Protein AF-A0AAD8Y4H2-F1 (afdb_monomer_lite)

InterPro domains:
  IPR027417 P-loop containing nucleoside triphosphate hydrolase [G3DSA:3.40.50.300] (2-138)
  IPR027417 P-loop containing nucleoside triphosphate hydrolase [SSF52540] (4-133)

pLDDT: mean 78.35, std 22.85, range [28.58, 98.38]

Radius of gyration: 25.24 Å; chains: 1; bounding box: 54×75×60 Å

Organism: NCBI:txid267567

Foldseek 3Di:
DDDPDDDDDAPDAQQPCVVVPCGVLNVQLVVFDWDCQPPDPDPDTHGQGQEDEAEFEAFQCRRVVSQVVRCVSNVVSVHHYAAYEYEAQECDDPRHQVNNVVNNQVCCVVPPVRHDHQFYQHRDVLLVCLVVVLVPDDPVVSVVSVVVSVVVVVVSCVVTGDPVSVVVSSVVSSVVRSVVVNVVVVDDPDDDDDDDDDDPDDDDDDDDDDDDDDDDDDDDDDDPDPDDDPVNVVVVCVVVVNPDD

Secondary structure (DSSP, 8-state):
---S-------SSTTTTGGGT--HHHHHHHHSEEE--TT----SPEEEPPPEEEEEPSSHHHHHHHHHHHHHHHHHTT--EEEEEEEEEBSSSTTBHHHHHHHHHHHHHHH-TT-EEEEEEEP-GGGTTHHHHHTTS-HHHHHHHHHHHHHHHHHHHHHHB-HHHHHHHHHHHHHHHHHHHHHHHTT------PPP---------------------------------HHHHHHHHHHTT-S--

Sequence (245 aa):
MGKKVVIIDGVGYPAVGSITGTDNASVARACGRLFYVPGSTAATPERVPVPVLLIGKSGVGDAIDSFNINATYFSYRNVPVLGAIFNKMNLEGFYSLENCKEAIDMYFDKFQPDKRAFGYIPQIPALTNARENVASISQEDQLKEAVKSADLFVEKFAEHVSVDAIVDAARKATLRYIQSTTSTQNGETVSGTKRPAEEIGVTTLANNNDQSKHPRIALKSAAPGFALSREQIEAMASASGAAGG

Structure (mmCIF, N/CA/C/O backbone):
data_AF-A0AAD8Y4H2-F1
#
_entry.id   AF-A0AAD8Y4H2-F1
#
loop_
_atom_site.group_PDB
_atom_site.id
_atom_site.type_symbol
_atom_site.label_atom_id
_atom_site.label_alt_id
_atom_site.label_comp_id
_atom_site.label_asym_id
_atom_site.label_entity_id
_atom_site.label_seq_id
_atom_site.pdbx_PDB_ins_code
_atom_site.Cartn_x
_atom_site.Cartn_y
_atom_site.Cartn_z
_atom_site.occupancy
_atom_site.B_iso_or_equiv
_atom_site.auth_seq_id
_atom_site.auth_comp_id
_atom_site.auth_asym_id
_atom_site.auth_atom_id
_atom_site.pdbx_PDB_model_num
ATOM 1 N N . MET A 1 1 ? 3.687 -29.326 1.132 1.00 38.09 1 MET A N 1
ATOM 2 C CA . MET A 1 1 ? 2.615 -28.360 0.798 1.00 38.09 1 MET A CA 1
ATOM 3 C C . MET A 1 1 ? 3.189 -26.952 0.900 1.00 38.09 1 MET A C 1
ATOM 5 O O . MET A 1 1 ? 3.744 -26.628 1.939 1.00 38.09 1 MET A O 1
ATOM 9 N N . GLY A 1 2 ? 3.158 -26.162 -0.177 1.00 56.81 2 GLY A N 1
ATOM 10 C CA . GLY A 1 2 ? 3.706 -24.796 -0.196 1.00 56.81 2 GLY A CA 1
ATOM 11 C C . GLY A 1 2 ? 2.665 -23.742 0.196 1.00 56.81 2 GLY A C 1
ATOM 12 O O . GLY A 1 2 ? 1.476 -23.931 -0.061 1.00 56.81 2 GLY A O 1
ATOM 13 N N . LYS A 1 3 ? 3.105 -22.632 0.808 1.00 66.69 3 LYS A N 1
ATOM 14 C CA . LYS A 1 3 ? 2.248 -21.460 1.063 1.00 66.69 3 LYS A CA 1
ATOM 15 C C . LYS A 1 3 ? 1.820 -20.846 -0.278 1.00 66.69 3 LYS A C 1
ATOM 17 O O . LYS A 1 3 ? 2.667 -20.631 -1.140 1.00 66.69 3 LYS A O 1
ATOM 22 N N . LYS A 1 4 ? 0.522 -20.567 -0.452 1.00 82.38 4 LYS A N 1
ATOM 23 C CA . LYS A 1 4 ? -0.026 -19.955 -1.683 1.00 82.38 4 LYS A CA 1
ATOM 24 C C . LYS A 1 4 ? 0.225 -18.444 -1.753 1.00 82.38 4 LYS A C 1
ATOM 26 O O . LYS A 1 4 ? 0.394 -17.906 -2.840 1.00 82.38 4 LYS A O 1
ATOM 31 N N . VAL A 1 5 ? 0.260 -17.787 -0.593 1.00 86.25 5 VAL A N 1
ATOM 32 C CA . VAL A 1 5 ? 0.523 -16.354 -0.419 1.00 86.25 5 VAL A CA 1
ATOM 33 C C . VAL A 1 5 ? 1.428 -16.183 0.799 1.00 86.25 5 VAL A C 1
ATOM 35 O O . VAL A 1 5 ? 1.294 -16.914 1.784 1.00 86.25 5 VAL A O 1
ATOM 38 N N . VAL A 1 6 ? 2.365 -15.240 0.722 1.00 90.19 6 VAL A N 1
ATOM 39 C CA . VAL A 1 6 ? 3.220 -14.829 1.838 1.00 90.19 6 VAL A CA 1
ATOM 40 C C . VAL A 1 6 ? 3.112 -13.317 1.961 1.00 90.19 6 VAL A C 1
ATOM 42 O O . VAL A 1 6 ? 3.342 -12.608 0.986 1.00 90.19 6 VAL A O 1
ATOM 45 N N . ILE A 1 7 ? 2.758 -12.849 3.154 1.00 92.69 7 ILE A N 1
ATOM 46 C CA . ILE A 1 7 ? 2.770 -11.433 3.515 1.00 92.69 7 ILE A CA 1
ATOM 47 C C . ILE A 1 7 ? 4.005 -11.215 4.382 1.00 92.69 7 ILE A C 1
ATOM 49 O O . ILE A 1 7 ? 4.277 -12.009 5.284 1.00 92.69 7 ILE A O 1
ATOM 53 N N . ILE A 1 8 ? 4.763 -10.172 4.068 1.00 93.81 8 ILE A N 1
ATOM 54 C CA . ILE A 1 8 ? 5.930 -9.750 4.834 1.00 93.81 8 ILE A CA 1
ATOM 55 C C . ILE A 1 8 ? 5.590 -8.373 5.374 1.00 93.81 8 ILE A C 1
ATOM 57 O O . ILE A 1 8 ? 5.402 -7.445 4.589 1.00 93.81 8 ILE A O 1
ATOM 61 N N . ASP A 1 9 ? 5.474 -8.271 6.692 1.00 94.25 9 ASP A N 1
ATOM 62 C CA . ASP A 1 9 ? 5.266 -6.988 7.347 1.00 94.25 9 ASP A CA 1
ATOM 63 C C . ASP A 1 9 ? 6.619 -6.316 7.590 1.00 94.25 9 ASP A C 1
ATOM 65 O O . ASP A 1 9 ? 7.557 -6.939 8.096 1.00 94.25 9 ASP A O 1
ATOM 69 N N . GLY A 1 10 ? 6.733 -5.066 7.153 1.00 90.81 10 GLY A N 1
ATOM 70 C CA . GLY A 1 10 ? 7.921 -4.251 7.378 1.00 90.81 10 GLY A CA 1
ATOM 71 C C . GLY A 1 10 ? 7.851 -3.555 8.732 1.00 90.81 10 GLY A C 1
ATOM 72 O O . GLY A 1 10 ? 6.814 -3.530 9.386 1.00 90.81 10 GLY A O 1
ATOM 73 N N . VAL A 1 11 ? 8.948 -2.924 9.146 1.00 90.12 11 VAL A N 1
ATOM 74 C CA . VAL A 1 11 ? 8.950 -2.097 10.362 1.00 90.12 11 VAL A CA 1
ATOM 75 C C . VAL A 1 11 ? 9.081 -0.628 9.980 1.00 90.12 11 VAL A C 1
ATOM 77 O O . VAL A 1 11 ? 10.048 -0.235 9.330 1.00 90.12 11 VAL A O 1
ATOM 80 N N . GLY A 1 12 ? 8.121 0.193 10.405 1.00 91.62 12 GLY A N 1
ATOM 81 C CA . GLY A 1 12 ? 8.147 1.647 10.233 1.00 91.62 12 GLY A CA 1
ATOM 82 C C . GLY A 1 12 ? 8.175 2.110 8.769 1.00 91.62 12 GLY A C 1
ATOM 83 O O . GLY A 1 12 ? 7.384 1.664 7.942 1.00 91.62 12 GLY A O 1
ATOM 84 N N . TYR A 1 13 ? 9.060 3.061 8.461 1.00 93.38 13 TYR A N 1
ATOM 85 C CA . TYR A 1 13 ? 9.181 3.699 7.144 1.00 93.38 13 TYR A CA 1
ATOM 86 C C . TYR A 1 13 ? 10.094 2.915 6.182 1.00 93.38 13 TYR A C 1
ATOM 88 O O . TYR A 1 13 ? 10.907 2.101 6.623 1.00 93.38 13 TYR A O 1
ATOM 96 N N . PRO A 1 14 ? 10.058 3.188 4.863 1.00 96.56 14 PRO A N 1
ATOM 97 C CA . PRO A 1 14 ? 10.854 2.451 3.873 1.00 96.56 14 PRO A CA 1
ATOM 98 C C . PRO A 1 14 ? 12.366 2.386 4.159 1.00 96.56 14 PRO A C 1
ATOM 100 O O . PRO A 1 14 ? 13.007 1.388 3.846 1.00 96.56 14 PRO A O 1
ATOM 103 N N . ALA A 1 15 ? 12.930 3.429 4.777 1.00 95.25 15 ALA A N 1
ATOM 104 C CA . ALA A 1 15 ? 14.360 3.549 5.070 1.00 95.25 15 ALA A CA 1
ATOM 105 C C . ALA A 1 15 ? 14.779 3.033 6.466 1.00 95.25 15 ALA A C 1
ATOM 107 O O . ALA A 1 15 ? 15.951 3.155 6.838 1.00 95.25 15 ALA A O 1
ATOM 108 N N . VAL A 1 16 ? 13.851 2.504 7.272 1.00 95.75 16 VAL A N 1
ATOM 109 C CA . VAL A 1 16 ? 14.163 1.978 8.614 1.00 95.75 16 VAL A CA 1
ATOM 110 C C . VAL A 1 16 ? 15.157 0.826 8.498 1.00 95.75 16 VAL A C 1
ATOM 112 O O . VAL A 1 16 ? 14.980 -0.044 7.656 1.00 95.75 16 VAL A O 1
ATOM 115 N N . GLY A 1 17 ? 16.210 0.856 9.324 1.00 92.88 17 GLY A N 1
ATOM 116 C CA . GLY A 1 17 ? 17.346 -0.075 9.257 1.00 92.88 17 GLY A CA 1
ATOM 117 C C . GLY A 1 17 ? 18.504 0.396 8.363 1.00 92.88 17 GLY A C 1
ATOM 118 O O . GLY A 1 17 ? 19.557 -0.235 8.311 1.00 92.88 17 GLY A O 1
ATOM 119 N N . SER A 1 18 ? 18.383 1.557 7.712 1.00 90.69 18 SER A N 1
ATOM 120 C CA . SER A 1 18 ? 19.469 2.131 6.898 1.00 90.69 18 SER A CA 1
ATOM 121 C C . SER A 1 18 ? 20.758 2.415 7.681 1.00 90.69 18 SER A C 1
ATOM 123 O O . SER A 1 18 ? 21.838 2.296 7.109 1.00 90.69 18 SER A O 1
ATOM 125 N N . ILE A 1 19 ? 20.678 2.698 8.989 1.00 92.50 19 ILE A N 1
ATOM 126 C CA . ILE A 1 19 ? 21.864 2.877 9.847 1.00 92.50 19 ILE A CA 1
ATOM 127 C C . ILE A 1 19 ? 22.715 1.606 9.977 1.00 92.50 19 ILE A C 1
ATOM 129 O O . ILE A 1 19 ? 23.920 1.692 10.191 1.00 92.50 19 ILE A O 1
ATOM 133 N N . THR A 1 20 ? 22.114 0.428 9.790 1.00 92.56 20 THR A N 1
ATOM 134 C CA . THR A 1 20 ? 22.812 -0.866 9.741 1.00 92.56 20 THR A CA 1
ATOM 135 C C . THR A 1 20 ? 22.978 -1.382 8.307 1.00 92.56 20 THR A C 1
ATOM 137 O O . THR A 1 20 ? 23.328 -2.540 8.093 1.00 92.56 20 THR A O 1
ATOM 140 N N . GLY A 1 21 ? 22.714 -0.540 7.301 1.00 88.06 21 GLY A N 1
ATOM 141 C CA . GLY A 1 21 ? 22.812 -0.893 5.883 1.00 88.06 21 GLY A CA 1
ATOM 142 C C . GLY A 1 21 ? 21.700 -1.813 5.364 1.00 88.06 21 GLY A C 1
ATOM 143 O O . GLY A 1 21 ? 21.747 -2.218 4.203 1.00 88.06 21 GLY A O 1
ATOM 144 N N . THR A 1 22 ? 20.687 -2.128 6.179 1.00 90.88 22 THR A N 1
ATOM 145 C CA . THR A 1 22 ? 19.595 -3.046 5.820 1.00 90.88 22 THR A CA 1
ATOM 146 C C . THR A 1 22 ? 18.251 -2.350 5.985 1.00 90.88 22 THR A C 1
ATOM 148 O O . THR A 1 22 ? 17.621 -2.437 7.031 1.00 90.88 22 THR A O 1
ATOM 151 N N . ASP A 1 23 ? 17.820 -1.634 4.945 1.00 96.00 23 ASP A N 1
ATOM 152 C CA . ASP A 1 23 ? 16.494 -1.011 4.906 1.00 96.00 23 ASP A CA 1
ATOM 153 C C . ASP A 1 23 ? 15.388 -1.968 4.418 1.00 96.00 23 ASP A C 1
ATOM 155 O O . ASP A 1 23 ? 15.665 -3.031 3.850 1.00 96.00 23 ASP A O 1
ATOM 159 N N . ASN A 1 24 ? 14.118 -1.582 4.591 1.00 96.88 24 ASN A N 1
ATOM 160 C CA . ASN A 1 24 ? 12.977 -2.392 4.149 1.00 96.88 24 ASN A CA 1
ATOM 161 C C . ASN A 1 24 ? 12.995 -2.671 2.631 1.00 96.88 24 ASN A C 1
ATOM 163 O O . ASN A 1 24 ? 12.534 -3.727 2.196 1.00 96.88 24 ASN A O 1
ATOM 167 N N . ALA A 1 25 ? 13.556 -1.781 1.803 1.00 96.56 25 ALA A N 1
ATOM 168 C CA . ALA A 1 25 ? 13.694 -2.036 0.367 1.00 96.56 25 ALA A CA 1
ATOM 169 C C . ALA A 1 25 ? 14.759 -3.109 0.077 1.00 96.56 25 ALA A C 1
ATOM 171 O O . ALA A 1 25 ? 14.570 -3.951 -0.803 1.00 96.56 25 ALA A O 1
ATOM 172 N N . SER A 1 26 ? 15.858 -3.130 0.832 1.00 95.50 26 SER A N 1
ATOM 173 C CA . SER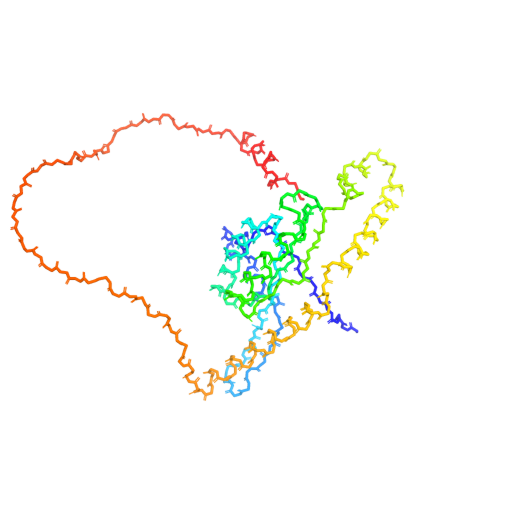 A 1 26 ? 16.854 -4.203 0.796 1.00 95.50 26 SER A CA 1
ATOM 174 C C . SER A 1 26 ? 16.255 -5.541 1.221 1.00 95.50 26 SER A C 1
ATOM 176 O O . SER A 1 26 ? 16.489 -6.537 0.536 1.00 95.50 26 SER A O 1
ATOM 178 N N . VAL A 1 27 ? 15.420 -5.563 2.264 1.00 95.44 27 VAL A N 1
ATOM 179 C CA . VAL A 1 27 ? 14.674 -6.766 2.673 1.00 95.44 27 VAL A CA 1
ATOM 180 C C . VAL A 1 27 ? 13.733 -7.230 1.558 1.00 95.44 27 VAL A C 1
ATOM 182 O O . VAL A 1 27 ? 13.775 -8.395 1.171 1.00 95.44 27 VAL A O 1
ATOM 185 N N . ALA A 1 28 ? 12.951 -6.329 0.957 1.00 96.44 28 ALA A N 1
ATOM 186 C CA . ALA A 1 28 ? 12.047 -6.670 -0.143 1.00 96.44 28 ALA A CA 1
ATOM 187 C C . ALA A 1 28 ? 12.787 -7.290 -1.344 1.00 96.44 28 ALA A C 1
ATOM 189 O O . ALA A 1 28 ? 12.345 -8.306 -1.889 1.00 96.44 28 ALA A O 1
ATOM 190 N N . ARG A 1 29 ? 13.954 -6.747 -1.725 1.00 94.75 29 ARG A N 1
ATOM 191 C CA . ARG A 1 29 ? 14.816 -7.362 -2.753 1.00 94.75 29 ARG A CA 1
ATOM 192 C C . ARG A 1 29 ? 15.330 -8.731 -2.319 1.00 94.75 29 ARG A C 1
ATOM 194 O O . ARG A 1 29 ? 15.301 -9.670 -3.108 1.00 94.75 29 ARG A O 1
ATOM 201 N N . ALA A 1 30 ? 15.763 -8.860 -1.069 1.00 93.62 30 ALA A N 1
ATOM 202 C CA . ALA A 1 30 ? 16.349 -10.082 -0.535 1.00 93.62 30 ALA A CA 1
ATOM 203 C C . ALA A 1 30 ? 15.330 -11.199 -0.282 1.00 93.62 30 ALA A C 1
ATOM 205 O O . ALA A 1 30 ? 15.726 -12.355 -0.315 1.00 93.62 30 ALA A O 1
ATOM 206 N N . CYS A 1 31 ? 14.039 -10.912 -0.086 1.00 93.19 31 CYS A N 1
ATOM 207 C CA . CYS A 1 31 ? 12.980 -11.896 0.207 1.00 93.19 31 CYS A CA 1
ATOM 208 C C . CYS A 1 31 ? 12.215 -12.401 -1.029 1.00 93.19 31 CYS A C 1
ATOM 210 O O . CYS A 1 31 ? 11.431 -13.342 -0.939 1.00 93.19 31 CYS A O 1
ATOM 212 N N . GLY A 1 32 ? 12.524 -11.847 -2.196 1.00 91.38 32 GLY A N 1
ATOM 213 C CA . GLY A 1 32 ? 11.950 -12.183 -3.492 1.00 91.38 32 GLY A CA 1
ATOM 214 C C . GLY A 1 32 ? 11.986 -13.644 -3.958 1.00 91.38 32 GLY A C 1
ATOM 215 O O . GLY A 1 32 ? 12.652 -14.501 -3.390 1.00 91.38 32 GLY A O 1
ATOM 216 N N . ARG A 1 33 ? 11.319 -13.978 -5.059 1.00 89.50 33 ARG A N 1
ATOM 217 C CA . ARG A 1 33 ? 11.456 -15.323 -5.647 1.00 89.50 33 ARG A CA 1
ATOM 218 C C . ARG A 1 33 ? 12.723 -15.401 -6.505 1.00 89.50 33 ARG A C 1
ATOM 220 O O . ARG A 1 33 ? 12.991 -14.479 -7.268 1.00 89.50 33 ARG A O 1
ATOM 227 N N . LEU A 1 34 ? 13.459 -16.512 -6.416 1.00 91.69 34 LEU A N 1
ATOM 228 C CA . LEU A 1 34 ? 14.555 -16.801 -7.346 1.00 91.69 34 LEU A CA 1
ATOM 229 C C . LEU A 1 34 ? 14.024 -17.192 -8.729 1.00 91.69 34 LEU A C 1
ATOM 231 O O . LEU A 1 34 ? 13.054 -17.949 -8.842 1.00 91.69 34 LEU A O 1
ATOM 235 N N . PHE A 1 35 ? 14.688 -16.714 -9.772 1.00 90.38 35 PHE A N 1
ATOM 236 C CA . PHE A 1 35 ? 14.426 -17.081 -11.155 1.00 90.38 35 PHE A CA 1
ATOM 237 C C . PHE A 1 35 ? 15.731 -17.114 -11.952 1.00 90.38 35 PHE A C 1
ATOM 239 O O . PHE A 1 35 ? 16.730 -16.512 -11.567 1.00 90.38 35 PHE A O 1
ATOM 246 N N . TYR A 1 36 ? 15.714 -17.845 -13.060 1.00 87.06 36 TYR A N 1
ATOM 247 C CA . TYR A 1 36 ? 16.827 -17.893 -13.998 1.00 87.06 36 TYR A CA 1
ATOM 248 C C . TYR A 1 36 ? 16.449 -17.097 -15.233 1.00 87.06 36 TYR A C 1
ATOM 250 O O . TYR A 1 36 ? 15.332 -17.239 -15.734 1.00 87.06 36 TYR A O 1
ATOM 258 N N . VAL A 1 37 ? 17.380 -16.278 -15.708 1.00 82.00 37 VAL A N 1
ATOM 259 C CA . VAL A 1 37 ? 17.233 -15.553 -16.966 1.00 82.00 37 VAL A CA 1
ATOM 260 C C . VAL A 1 37 ? 17.677 -16.491 -18.095 1.00 82.00 37 VAL A C 1
ATOM 262 O O . VAL A 1 37 ? 18.847 -16.886 -18.124 1.00 82.00 37 VAL A O 1
ATOM 265 N N . PRO A 1 38 ? 16.776 -16.912 -19.003 1.00 73.81 38 PRO A N 1
ATOM 266 C CA . PRO A 1 38 ? 17.146 -17.768 -20.126 1.00 73.81 38 PRO A CA 1
ATOM 267 C C . PRO A 1 38 ? 18.217 -17.097 -20.994 1.00 73.81 38 PRO A C 1
ATOM 269 O O . PRO A 1 38 ? 18.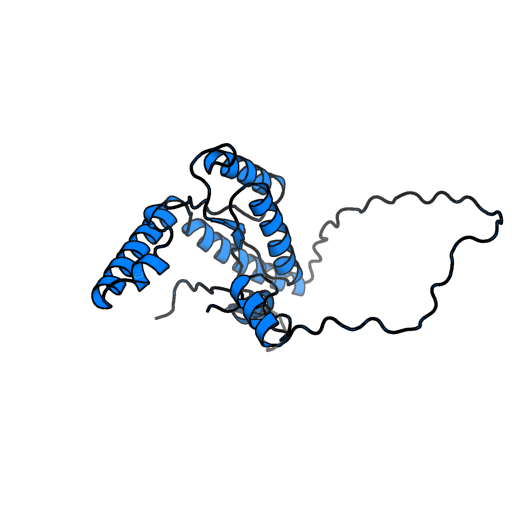076 -15.932 -21.345 1.00 73.81 38 PRO A O 1
ATOM 272 N N . GLY A 1 39 ? 19.279 -17.829 -21.339 1.00 72.69 39 GLY A N 1
ATOM 273 C CA . GLY A 1 39 ? 20.392 -17.300 -22.139 1.00 72.69 39 GLY A CA 1
ATOM 274 C C . GLY A 1 39 ? 21.469 -16.557 -21.341 1.00 72.69 39 GLY A C 1
ATOM 275 O O . GLY A 1 39 ? 22.502 -16.212 -21.910 1.00 72.69 39 GLY A O 1
ATOM 276 N N . SER A 1 40 ? 21.287 -16.365 -20.029 1.00 73.94 40 SER A N 1
ATOM 277 C CA . SER A 1 40 ? 22.347 -15.824 -19.179 1.00 73.94 40 SER A CA 1
ATOM 278 C C . SER A 1 40 ? 23.461 -16.855 -18.982 1.00 73.94 40 SER A C 1
ATOM 280 O O . SER A 1 40 ? 23.214 -18.001 -18.606 1.00 73.94 40 SER A O 1
ATOM 282 N N . THR A 1 41 ? 24.706 -16.441 -19.221 1.00 69.50 41 THR A N 1
ATOM 283 C CA . THR A 1 41 ? 25.910 -17.239 -18.930 1.00 69.50 41 THR A CA 1
ATOM 284 C C . THR A 1 41 ? 26.267 -17.229 -17.442 1.00 69.50 41 THR A C 1
ATOM 286 O O . THR A 1 41 ? 27.133 -17.990 -17.007 1.00 69.50 41 THR A O 1
ATOM 289 N N . ALA A 1 42 ? 25.601 -16.388 -16.642 1.00 66.69 42 ALA A N 1
ATOM 290 C CA . ALA A 1 42 ? 25.763 -16.363 -15.201 1.00 66.69 42 ALA A CA 1
ATOM 291 C C . ALA A 1 42 ? 25.039 -17.563 -14.571 1.00 66.69 42 ALA A C 1
ATOM 293 O O . ALA A 1 42 ? 23.821 -17.697 -14.650 1.00 66.69 42 ALA A O 1
ATOM 294 N N . ALA A 1 43 ? 25.791 -18.424 -13.880 1.00 67.31 43 ALA A N 1
ATOM 295 C CA . ALA A 1 43 ? 25.243 -19.559 -13.130 1.00 67.31 43 ALA A CA 1
ATOM 296 C C . ALA A 1 43 ? 24.414 -19.141 -11.893 1.00 67.31 43 ALA A C 1
ATOM 298 O O . ALA A 1 43 ? 23.856 -19.988 -11.192 1.00 67.31 43 ALA A O 1
ATOM 299 N N . THR A 1 44 ? 24.357 -17.843 -11.588 1.00 81.50 44 THR A N 1
ATOM 300 C CA . THR A 1 44 ? 23.701 -17.300 -10.400 1.00 81.50 44 THR A CA 1
ATOM 301 C C . THR A 1 44 ? 22.250 -16.927 -10.704 1.00 81.50 44 THR A C 1
ATOM 303 O O . THR A 1 44 ? 22.024 -16.090 -11.578 1.00 81.50 44 THR A O 1
ATOM 306 N N . PRO A 1 45 ? 21.262 -17.491 -9.986 1.00 87.69 45 PRO A N 1
ATOM 307 C CA . PRO A 1 45 ? 19.872 -17.083 -10.140 1.00 87.69 45 PRO A CA 1
ATOM 308 C C . PRO A 1 45 ? 19.686 -15.625 -9.708 1.00 87.69 45 PRO A C 1
ATOM 310 O O . PRO A 1 45 ? 20.279 -15.173 -8.726 1.00 87.69 45 PRO A O 1
ATOM 313 N N . GLU A 1 46 ? 18.810 -14.911 -10.403 1.00 89.50 46 GLU A N 1
ATOM 314 C CA . GLU A 1 46 ? 18.364 -13.585 -9.996 1.00 89.50 46 GLU A CA 1
ATOM 315 C C . GLU A 1 46 ? 17.183 -13.679 -9.027 1.00 89.50 46 GLU A C 1
ATOM 317 O O . GLU A 1 46 ? 16.536 -14.721 -8.889 1.00 89.50 46 GLU A O 1
ATOM 322 N N . ARG A 1 47 ? 16.885 -12.576 -8.334 1.00 92.25 47 ARG A N 1
ATOM 323 C CA . ARG A 1 47 ? 15.772 -12.496 -7.387 1.00 92.25 47 ARG A CA 1
ATOM 324 C C . ARG A 1 47 ? 14.819 -11.378 -7.784 1.00 92.25 47 ARG A C 1
ATOM 326 O O . ARG A 1 47 ? 15.217 -10.222 -7.863 1.00 92.25 47 ARG A O 1
ATOM 333 N N . VAL A 1 48 ? 13.548 -11.721 -7.987 1.00 94.50 48 VAL A N 1
ATOM 334 C CA . VAL A 1 48 ? 12.489 -10.729 -8.208 1.00 94.50 48 VAL A CA 1
ATOM 335 C C . VAL A 1 48 ? 12.145 -10.089 -6.875 1.00 94.50 48 VAL A C 1
ATOM 337 O O . VAL A 1 48 ? 11.685 -10.830 -6.008 1.00 94.50 48 VAL A O 1
ATOM 340 N N . PRO A 1 49 ? 12.297 -8.770 -6.683 1.00 96.19 49 PRO A N 1
ATOM 341 C CA . PRO A 1 49 ? 11.921 -8.122 -5.434 1.00 96.19 49 PRO A CA 1
ATOM 342 C C . PRO A 1 49 ? 10.464 -8.410 -5.065 1.00 96.19 49 PRO A C 1
ATOM 344 O O . PRO A 1 49 ? 9.599 -8.489 -5.940 1.00 96.19 49 PRO A O 1
ATOM 347 N N . VAL A 1 50 ? 10.182 -8.546 -3.770 1.00 97.12 50 VAL A N 1
ATOM 348 C CA . VAL A 1 50 ? 8.803 -8.615 -3.274 1.00 97.12 50 VAL A CA 1
ATOM 349 C C . VAL A 1 50 ? 8.135 -7.262 -3.543 1.00 97.12 50 VAL A C 1
ATOM 351 O O . VAL A 1 50 ? 8.640 -6.250 -3.054 1.00 97.12 50 VAL A O 1
ATOM 354 N N . PRO A 1 51 ? 7.037 -7.205 -4.321 1.00 97.50 51 PRO A N 1
ATOM 355 C CA . PRO A 1 51 ? 6.319 -5.957 -4.541 1.00 97.50 51 PRO A CA 1
ATOM 356 C C . PRO A 1 51 ? 5.732 -5.418 -3.235 1.00 97.50 51 PRO A C 1
ATOM 358 O O . PRO A 1 51 ? 5.259 -6.186 -2.397 1.00 97.50 51 PRO A O 1
ATOM 361 N N . VAL A 1 52 ? 5.734 -4.098 -3.078 1.00 98.06 52 VAL A N 1
ATOM 362 C CA . VAL A 1 52 ? 5.336 -3.424 -1.841 1.00 98.06 52 VAL A CA 1
ATOM 363 C C . VAL A 1 52 ? 3.945 -2.820 -1.971 1.00 98.06 52 VAL A C 1
ATOM 365 O O . VAL A 1 52 ? 3.637 -2.125 -2.939 1.00 98.06 52 VAL A O 1
ATOM 368 N N . LEU A 1 53 ? 3.124 -3.048 -0.950 1.00 98.25 53 LEU A N 1
ATOM 369 C CA . LEU A 1 53 ? 1.873 -2.342 -0.706 1.00 98.25 53 LEU A CA 1
ATOM 370 C C . LEU A 1 53 ? 2.090 -1.364 0.452 1.00 98.25 53 LEU A C 1
ATOM 372 O O . LEU A 1 53 ? 2.573 -1.767 1.508 1.00 98.25 53 LEU A O 1
ATOM 376 N N . LEU A 1 54 ? 1.752 -0.091 0.262 1.00 98.06 54 LEU A N 1
ATOM 377 C CA . LEU A 1 54 ? 1.908 0.924 1.303 1.00 98.06 54 LEU A CA 1
ATOM 378 C C . LEU A 1 54 ? 0.633 1.061 2.136 1.00 98.06 54 LEU A C 1
ATOM 380 O O . LEU A 1 54 ? -0.473 1.025 1.604 1.00 98.06 54 LEU A O 1
ATOM 384 N N . ILE A 1 55 ? 0.785 1.275 3.440 1.00 96.69 55 ILE A N 1
ATOM 385 C CA . ILE A 1 55 ? -0.327 1.672 4.306 1.00 96.69 55 ILE A CA 1
ATOM 386 C C . ILE A 1 55 ? -0.242 3.185 4.501 1.00 96.69 55 ILE A C 1
ATOM 388 O O . ILE A 1 55 ? 0.631 3.689 5.207 1.00 96.69 55 ILE A O 1
ATOM 392 N N . GLY A 1 56 ? -1.110 3.907 3.798 1.00 94.56 56 GLY A N 1
ATOM 393 C CA . GLY A 1 56 ? -1.220 5.357 3.842 1.00 94.56 56 GLY A CA 1
ATOM 394 C C . GLY A 1 56 ? -1.997 5.844 5.062 1.00 94.56 56 GLY A C 1
ATOM 395 O O . GLY A 1 56 ? -2.834 5.134 5.630 1.00 94.56 56 GLY A O 1
ATOM 396 N N . LYS A 1 57 ? -1.707 7.082 5.459 1.00 92.50 57 LYS A N 1
ATOM 397 C CA . LYS A 1 57 ? -2.413 7.784 6.535 1.00 92.50 57 LYS A CA 1
ATOM 398 C C . LYS A 1 57 ? -3.786 8.284 6.073 1.00 92.50 57 LYS A C 1
ATOM 400 O O . LYS A 1 57 ? -4.081 8.296 4.881 1.00 92.50 57 LYS A O 1
ATOM 405 N N . SER A 1 58 ? -4.602 8.706 7.033 1.00 93.12 58 SER A N 1
ATOM 406 C CA . SER A 1 58 ? -5.901 9.335 6.797 1.00 93.12 58 SER A CA 1
ATOM 407 C C . SER A 1 58 ? -5.784 10.771 6.277 1.00 93.12 58 SER A C 1
ATOM 409 O O . SER A 1 58 ? -4.792 11.449 6.541 1.00 93.12 58 SER A O 1
ATOM 411 N N . GLY A 1 59 ? -6.852 11.268 5.648 1.00 93.56 59 GLY A N 1
ATOM 412 C CA . GLY A 1 59 ? -6.901 12.614 5.064 1.00 93.56 59 GLY A CA 1
ATOM 413 C C . GLY A 1 59 ? -6.269 12.666 3.671 1.00 93.56 59 GLY A C 1
ATOM 414 O O . GLY A 1 59 ? -5.606 11.726 3.262 1.00 93.56 59 GLY A O 1
ATOM 415 N N . VAL A 1 60 ? -6.483 13.748 2.919 1.00 94.00 60 VAL A N 1
ATOM 416 C CA . VAL A 1 60 ? -6.037 13.831 1.512 1.00 94.00 60 VAL A CA 1
ATOM 417 C C . VAL A 1 60 ? -4.543 14.144 1.394 1.00 94.00 60 VAL A C 1
ATOM 419 O O . VAL A 1 60 ? -3.816 13.412 0.728 1.00 94.00 60 VAL A O 1
ATOM 422 N N . GLY A 1 61 ? -4.080 15.211 2.055 1.00 94.31 61 GLY A N 1
ATOM 423 C CA . GLY A 1 61 ? -2.681 15.652 1.975 1.00 94.31 61 GLY A CA 1
ATOM 424 C C . GLY A 1 61 ? -1.720 14.595 2.512 1.00 94.31 61 GLY A C 1
ATOM 425 O O . GLY A 1 61 ? -0.895 14.073 1.770 1.00 94.31 61 GLY A O 1
ATOM 426 N N . ASP A 1 62 ? -1.912 14.187 3.768 1.00 94.50 62 ASP A N 1
ATOM 427 C CA . ASP A 1 62 ? -1.082 13.169 4.419 1.00 94.50 62 ASP A CA 1
ATOM 428 C C . ASP A 1 62 ? -1.073 11.833 3.659 1.00 94.50 62 ASP A C 1
ATOM 430 O O . ASP A 1 62 ? -0.015 11.209 3.538 1.00 94.50 62 ASP A O 1
ATOM 434 N N . ALA A 1 63 ? -2.214 11.391 3.115 1.00 95.75 63 ALA A N 1
ATOM 435 C CA . ALA A 1 63 ? -2.292 10.191 2.282 1.00 95.75 63 ALA A CA 1
ATOM 436 C C . ALA A 1 63 ? -1.393 10.293 1.045 1.00 95.75 63 ALA A C 1
ATOM 438 O O . ALA A 1 63 ? -0.565 9.411 0.807 1.00 95.75 63 ALA A O 1
ATOM 439 N N . ILE A 1 64 ? -1.548 11.367 0.269 1.00 97.00 64 ILE A N 1
ATOM 440 C CA . ILE A 1 64 ? -0.862 11.550 -1.013 1.00 97.00 64 ILE A CA 1
ATOM 441 C C . ILE A 1 64 ? 0.629 11.833 -0.801 1.00 97.00 64 ILE A C 1
ATOM 443 O O . ILE A 1 64 ? 1.473 11.216 -1.456 1.00 97.00 64 ILE A O 1
ATOM 447 N N . ASP A 1 65 ? 0.973 12.715 0.134 1.00 96.88 65 ASP A N 1
ATOM 448 C CA . ASP A 1 65 ? 2.357 13.107 0.396 1.00 96.88 65 ASP A CA 1
ATOM 449 C C . ASP A 1 65 ? 3.163 11.930 0.945 1.00 96.88 65 ASP A C 1
ATOM 451 O O . ASP A 1 65 ? 4.243 11.613 0.434 1.00 96.88 65 ASP A O 1
ATOM 455 N N . SER A 1 66 ? 2.613 11.215 1.934 1.00 95.69 66 SER A N 1
ATOM 456 C CA . SER A 1 66 ? 3.284 10.036 2.485 1.00 95.69 66 SER A CA 1
ATOM 457 C C . SER A 1 66 ? 3.406 8.920 1.452 1.00 95.69 66 SER A C 1
ATOM 459 O O . SER A 1 66 ? 4.456 8.278 1.380 1.00 95.69 66 SER A O 1
ATOM 461 N N . PHE A 1 67 ? 2.390 8.714 0.607 1.00 97.94 67 PHE A N 1
ATOM 462 C CA . PHE A 1 67 ? 2.475 7.769 -0.498 1.00 97.94 67 PHE A CA 1
ATOM 463 C C . PHE A 1 67 ? 3.621 8.123 -1.445 1.00 97.94 67 PHE A C 1
ATOM 465 O O . PHE A 1 67 ? 4.473 7.276 -1.700 1.00 97.94 67 PHE A O 1
ATOM 472 N N . ASN A 1 68 ? 3.687 9.365 -1.924 1.00 97.81 68 ASN A N 1
ATOM 473 C CA . ASN A 1 68 ? 4.692 9.787 -2.896 1.00 97.81 68 ASN A CA 1
ATOM 474 C C . ASN A 1 68 ? 6.113 9.658 -2.364 1.00 97.81 68 ASN A C 1
ATOM 476 O O . ASN A 1 68 ? 6.975 9.102 -3.048 1.00 97.81 68 ASN A O 1
ATOM 480 N N . ILE A 1 69 ? 6.357 10.124 -1.141 1.00 96.75 69 ILE A N 1
ATOM 481 C CA . ILE A 1 69 ? 7.679 10.046 -0.514 1.00 96.75 69 ILE A CA 1
ATOM 482 C C . ILE A 1 69 ? 8.095 8.580 -0.354 1.00 96.75 69 ILE A C 1
ATOM 484 O O . ILE A 1 69 ? 9.186 8.184 -0.776 1.00 96.75 69 ILE A O 1
ATOM 488 N N . ASN A 1 70 ? 7.206 7.746 0.192 1.00 97.75 70 ASN A N 1
ATOM 489 C CA . ASN A 1 70 ? 7.520 6.348 0.463 1.00 97.75 70 ASN A CA 1
ATOM 490 C C . ASN A 1 70 ? 7.668 5.523 -0.823 1.00 97.75 70 ASN A C 1
ATOM 492 O O . ASN A 1 70 ? 8.605 4.731 -0.953 1.00 97.75 70 ASN A O 1
ATOM 496 N N . ALA A 1 71 ? 6.776 5.724 -1.793 1.00 97.94 71 ALA A N 1
ATOM 497 C CA . ALA A 1 71 ? 6.814 5.038 -3.077 1.00 97.94 71 ALA A CA 1
ATOM 498 C C . ALA A 1 71 ? 8.067 5.413 -3.874 1.00 97.94 71 ALA A C 1
ATOM 500 O O . ALA A 1 71 ? 8.680 4.542 -4.495 1.00 97.94 71 ALA A O 1
ATOM 501 N N . THR A 1 72 ? 8.484 6.683 -3.819 1.00 97.81 72 THR A N 1
ATOM 502 C CA . THR A 1 72 ? 9.715 7.153 -4.468 1.00 97.81 72 THR A CA 1
ATOM 503 C C . THR A 1 72 ? 10.936 6.436 -3.907 1.00 97.81 72 THR A C 1
ATOM 505 O O . THR A 1 72 ? 11.783 5.999 -4.683 1.00 97.81 72 THR A O 1
ATOM 508 N N . TYR A 1 73 ? 11.010 6.233 -2.586 1.00 97.75 73 TYR A N 1
ATOM 509 C CA . TYR A 1 73 ? 12.122 5.507 -1.972 1.00 97.75 73 TYR A CA 1
ATOM 510 C C . TYR A 1 73 ? 12.222 4.063 -2.483 1.00 97.75 73 TYR A C 1
ATOM 512 O O . TYR A 1 73 ? 13.279 3.647 -2.954 1.00 97.75 73 TYR A O 1
ATOM 520 N N . PHE A 1 74 ? 11.126 3.299 -2.448 1.00 97.94 74 PHE A N 1
ATOM 521 C CA . PHE A 1 74 ? 11.124 1.922 -2.958 1.00 97.94 74 PHE A CA 1
ATOM 522 C C . PHE A 1 74 ? 11.431 1.856 -4.457 1.00 97.94 74 PHE A C 1
ATOM 524 O O . PHE A 1 74 ? 12.250 1.037 -4.877 1.00 97.94 74 PHE A O 1
ATOM 531 N N . SER A 1 75 ? 10.849 2.763 -5.245 1.00 96.25 75 SER A N 1
ATOM 532 C CA . SER A 1 75 ? 11.075 2.830 -6.694 1.00 96.25 75 SER A CA 1
ATOM 533 C C . SER A 1 75 ? 12.538 3.134 -7.020 1.00 96.25 75 SER A C 1
ATOM 535 O O . SER A 1 75 ? 13.139 2.444 -7.838 1.00 96.25 75 SER A O 1
ATOM 537 N N . TYR A 1 76 ? 13.151 4.094 -6.318 1.00 96.62 76 TYR A N 1
ATOM 538 C CA . TYR A 1 76 ? 14.582 4.401 -6.432 1.00 96.62 76 TYR A CA 1
ATOM 539 C C . TYR A 1 76 ? 15.467 3.192 -6.089 1.00 96.62 76 TYR A C 1
ATOM 541 O O . TYR A 1 76 ? 16.552 3.012 -6.635 1.00 96.62 76 TYR A O 1
ATOM 549 N N . ARG A 1 77 ? 14.984 2.323 -5.198 1.00 95.31 77 ARG A N 1
ATOM 550 C CA . ARG A 1 77 ? 15.640 1.079 -4.779 1.00 95.31 77 ARG A CA 1
ATOM 551 C C . ARG A 1 77 ? 15.273 -0.124 -5.664 1.00 95.31 77 ARG A C 1
ATOM 553 O O . ARG A 1 77 ? 15.572 -1.257 -5.275 1.00 95.31 77 ARG A O 1
ATOM 560 N N . ASN A 1 78 ? 14.671 0.115 -6.835 1.00 94.56 78 ASN A N 1
ATOM 561 C CA . ASN A 1 78 ? 14.208 -0.879 -7.811 1.00 94.56 78 ASN A CA 1
ATOM 562 C C . ASN A 1 78 ? 13.251 -1.928 -7.220 1.00 94.56 78 ASN A C 1
ATOM 564 O O . ASN A 1 78 ? 13.268 -3.093 -7.618 1.00 94.56 78 ASN A O 1
ATOM 568 N N . VAL A 1 79 ? 12.427 -1.527 -6.251 1.00 97.31 79 VAL A N 1
ATOM 569 C CA . VAL A 1 79 ? 11.375 -2.364 -5.669 1.00 97.31 79 VAL A CA 1
ATOM 570 C C . VAL A 1 79 ? 10.023 -1.906 -6.227 1.00 97.31 79 VAL A C 1
ATOM 572 O O . VAL A 1 79 ? 9.680 -0.734 -6.064 1.00 97.31 79 VAL A O 1
ATOM 575 N N . PRO A 1 80 ? 9.241 -2.793 -6.873 1.00 97.25 80 PRO A N 1
ATOM 576 C CA . PRO A 1 80 ? 7.925 -2.434 -7.388 1.00 97.25 80 PRO A CA 1
ATOM 577 C C . PRO A 1 80 ? 6.983 -2.001 -6.264 1.00 97.25 80 PRO A C 1
ATOM 579 O O . PRO A 1 80 ? 6.852 -2.699 -5.260 1.00 97.25 80 PRO A O 1
ATOM 582 N N . VAL A 1 81 ? 6.283 -0.886 -6.460 1.00 98.31 81 VAL A N 1
ATOM 583 C CA . VAL A 1 81 ? 5.233 -0.410 -5.552 1.00 98.31 81 VAL A CA 1
ATOM 584 C C . VAL A 1 81 ? 3.890 -0.638 -6.226 1.00 98.31 81 VAL A C 1
ATOM 586 O O . VAL A 1 81 ? 3.648 -0.114 -7.308 1.00 98.31 81 VAL A O 1
ATOM 589 N N . LEU A 1 82 ? 3.022 -1.424 -5.594 1.00 98.38 82 LEU A N 1
ATOM 590 C CA . LEU A 1 82 ? 1.706 -1.770 -6.131 1.00 98.38 82 LEU A CA 1
ATOM 591 C C . LEU A 1 82 ? 0.723 -0.601 -6.032 1.00 98.38 82 LEU A C 1
ATOM 593 O O . LEU A 1 82 ? -0.151 -0.435 -6.878 1.00 98.38 82 LEU A O 1
ATOM 597 N N . GLY A 1 83 ? 0.836 0.178 -4.960 1.00 98.19 83 GLY A N 1
ATOM 598 C CA . GLY A 1 83 ? -0.163 1.158 -4.563 1.00 98.19 83 GLY A CA 1
ATOM 599 C C . GLY A 1 83 ? -0.287 1.230 -3.049 1.00 98.19 83 GLY A C 1
ATOM 600 O O . GLY A 1 83 ? 0.689 0.963 -2.339 1.00 98.19 83 GLY A O 1
ATOM 601 N N . ALA A 1 84 ? -1.472 1.589 -2.561 1.00 98.25 84 ALA A N 1
ATOM 602 C CA . ALA A 1 84 ? -1.696 1.792 -1.135 1.00 98.25 84 ALA A CA 1
ATOM 603 C C . ALA A 1 84 ? -3.087 1.374 -0.646 1.00 98.25 84 ALA A C 1
ATOM 605 O O . ALA A 1 84 ? -4.041 1.313 -1.416 1.00 98.25 84 ALA A O 1
ATOM 606 N N . ILE A 1 85 ? -3.186 1.120 0.657 1.00 98.19 85 ILE A N 1
ATOM 607 C CA . ILE A 1 85 ? -4.435 1.121 1.428 1.00 98.19 85 ILE A CA 1
ATOM 608 C C . ILE A 1 85 ? -4.378 2.323 2.365 1.00 98.19 85 ILE A C 1
ATOM 610 O O . ILE A 1 85 ? -3.372 2.507 3.047 1.00 98.19 85 ILE A O 1
ATOM 614 N N . PHE A 1 86 ? -5.443 3.112 2.443 1.00 97.19 86 PHE A N 1
ATOM 615 C CA . PHE A 1 86 ? -5.516 4.257 3.351 1.00 97.19 86 PHE A CA 1
ATOM 616 C C . PHE A 1 86 ? -6.288 3.872 4.604 1.00 97.19 86 PHE A C 1
ATOM 618 O O . PHE A 1 86 ? -7.412 3.380 4.520 1.00 97.19 86 PHE A O 1
ATOM 625 N N . ASN A 1 87 ? -5.658 4.030 5.766 1.00 93.94 87 ASN A N 1
ATOM 626 C CA . ASN A 1 87 ? -6.179 3.519 7.030 1.00 93.94 87 ASN A CA 1
ATOM 627 C C . ASN A 1 87 ? -6.675 4.645 7.947 1.00 93.94 87 ASN A C 1
ATOM 629 O O . ASN A 1 87 ? -6.174 5.768 7.894 1.00 93.94 87 ASN A O 1
ATOM 633 N N . LYS A 1 88 ? -7.605 4.304 8.847 1.00 92.44 88 LYS A N 1
ATOM 634 C CA . LYS A 1 88 ? -8.185 5.193 9.864 1.00 92.44 88 LYS A CA 1
ATOM 635 C C . LYS A 1 88 ? -8.866 6.430 9.269 1.00 92.44 88 LYS A C 1
ATOM 637 O O . LYS A 1 88 ? -8.768 7.523 9.827 1.00 92.44 88 LYS A O 1
ATOM 642 N N . MET A 1 89 ? -9.568 6.261 8.150 1.00 93.56 89 MET A N 1
ATOM 643 C CA . MET A 1 89 ? -10.320 7.342 7.511 1.00 93.56 89 MET A CA 1
ATOM 644 C C . MET A 1 89 ? -11.461 7.809 8.425 1.00 93.56 89 MET A C 1
ATOM 646 O O . MET A 1 89 ? -12.201 6.985 8.962 1.00 93.56 89 MET A O 1
ATOM 650 N N . ASN A 1 90 ? -11.612 9.120 8.612 1.00 92.38 90 ASN A N 1
ATOM 651 C CA . ASN A 1 90 ? -12.720 9.652 9.408 1.00 92.38 90 ASN A CA 1
ATOM 652 C C . ASN A 1 90 ? -14.045 9.329 8.714 1.00 92.38 90 ASN A C 1
ATOM 654 O O . ASN A 1 90 ? -14.137 9.454 7.500 1.00 92.38 90 ASN A O 1
ATOM 658 N N . LEU A 1 91 ? -15.077 8.928 9.452 1.00 89.12 91 LEU A N 1
ATOM 659 C CA . LEU A 1 91 ? -16.382 8.633 8.847 1.00 89.12 91 LEU A CA 1
ATOM 660 C C . LEU A 1 91 ? -17.133 9.907 8.441 1.00 89.12 91 LEU A C 1
ATOM 662 O O . LEU A 1 91 ? -17.832 9.918 7.435 1.00 89.12 91 LEU A O 1
ATOM 666 N N . GLU A 1 92 ? -16.938 10.991 9.189 1.00 88.81 92 GLU A N 1
ATOM 667 C CA . GLU A 1 92 ? -17.701 12.231 9.058 1.00 88.81 92 GLU A CA 1
ATOM 668 C C . GLU A 1 92 ? -16.787 13.463 8.959 1.00 88.81 92 GLU A C 1
ATOM 670 O O . GLU A 1 92 ? -15.573 13.395 9.176 1.00 88.81 92 GLU A O 1
ATOM 675 N N . GLY A 1 93 ? -17.390 14.610 8.641 1.00 88.69 93 GLY A N 1
ATOM 676 C CA . GLY A 1 93 ? -16.713 15.900 8.517 1.00 88.69 93 GLY A CA 1
ATOM 677 C C . GLY A 1 93 ? -16.166 16.184 7.115 1.00 88.69 93 GLY A C 1
ATOM 678 O O . GLY A 1 93 ? -16.386 15.436 6.169 1.00 88.69 93 GLY A O 1
ATOM 679 N N . PHE A 1 94 ? -15.444 17.301 6.973 1.00 85.44 94 PHE A N 1
ATOM 680 C CA . PHE A 1 94 ? -14.900 17.734 5.676 1.00 85.44 94 PHE A CA 1
ATOM 681 C C . PHE A 1 94 ? -13.905 16.719 5.088 1.00 85.44 94 PHE A C 1
ATOM 683 O O . PHE A 1 94 ? -13.916 16.459 3.889 1.00 85.44 94 PHE A O 1
ATOM 690 N N . TYR A 1 95 ? -13.100 16.096 5.952 1.00 89.38 95 TYR A N 1
ATOM 691 C CA . TYR A 1 95 ? -12.171 15.017 5.606 1.00 89.38 95 TYR A CA 1
ATOM 692 C C . TYR A 1 95 ? -12.769 13.633 5.900 1.00 89.38 95 TYR A C 1
ATOM 694 O O . TYR A 1 95 ? -12.082 12.768 6.449 1.00 89.38 95 TYR A O 1
ATOM 702 N N . SER A 1 96 ? -14.049 13.439 5.571 1.00 91.75 96 SER A N 1
ATOM 703 C CA . SER A 1 96 ? -14.708 12.134 5.642 1.00 91.75 96 SER A CA 1
ATOM 704 C C . SER A 1 96 ? -14.088 11.136 4.659 1.00 91.75 96 SER A C 1
ATOM 706 O O . SER A 1 96 ? -13.376 11.506 3.719 1.00 91.75 96 SER A O 1
ATOM 708 N N . LEU A 1 97 ? -14.377 9.854 4.869 1.00 92.25 97 LEU A N 1
ATOM 709 C CA . LEU A 1 97 ? -13.921 8.746 4.041 1.00 92.25 97 LEU A CA 1
ATOM 710 C C . LEU A 1 97 ? -14.333 8.963 2.592 1.00 92.25 97 LEU A C 1
ATOM 712 O O . LEU A 1 97 ? -13.500 8.782 1.714 1.00 92.25 97 LEU A O 1
ATOM 716 N N . GLU A 1 98 ? -15.577 9.372 2.353 1.00 93.19 98 GLU A N 1
ATOM 717 C CA . GLU A 1 98 ? -16.119 9.582 1.010 1.00 93.19 98 GLU A CA 1
ATOM 718 C C . GLU A 1 98 ? -15.371 10.697 0.269 1.00 93.19 98 GLU A C 1
ATOM 720 O O . GLU A 1 98 ? -14.804 10.450 -0.797 1.00 93.19 98 GLU A O 1
ATOM 725 N N . ASN A 1 99 ? -15.247 11.874 0.891 1.00 92.00 99 ASN A N 1
ATOM 726 C CA . ASN A 1 99 ? -14.545 13.017 0.301 1.00 92.00 99 ASN A CA 1
ATOM 727 C C . ASN A 1 99 ? -13.060 12.717 0.066 1.00 92.00 99 ASN A C 1
ATOM 729 O O . ASN A 1 99 ? -12.490 13.065 -0.968 1.00 92.00 99 ASN A O 1
ATOM 733 N N . CYS A 1 100 ? -12.408 12.067 1.035 1.00 95.31 100 CYS A N 1
ATOM 734 C CA . CYS A 1 100 ? -11.001 11.718 0.891 1.00 95.31 100 CYS A CA 1
ATOM 735 C C . CYS A 1 100 ? -10.799 10.656 -0.186 1.00 95.31 100 CYS A C 1
ATOM 737 O O . CYS A 1 100 ? -9.856 10.763 -0.963 1.00 95.31 100 CYS A O 1
ATOM 739 N N . LYS A 1 101 ? -11.672 9.646 -0.238 1.00 96.06 101 LYS A N 1
ATOM 740 C CA . LYS A 1 101 ? -11.634 8.596 -1.253 1.00 96.06 101 LYS A CA 1
ATOM 741 C C . LYS A 1 101 ? -11.714 9.196 -2.650 1.00 96.06 101 LYS A C 1
ATOM 743 O O . LYS A 1 101 ? -10.880 8.857 -3.477 1.00 96.06 101 LYS A O 1
ATOM 748 N N . GLU A 1 102 ? -12.667 10.091 -2.903 1.00 95.56 102 GLU A N 1
ATOM 749 C CA . GLU A 1 102 ? -12.809 10.740 -4.211 1.00 95.56 102 GLU A CA 1
ATOM 750 C C . GLU A 1 102 ? -11.530 11.488 -4.612 1.00 95.56 102 GLU A C 1
ATOM 752 O O . GLU A 1 102 ? -10.972 11.244 -5.682 1.00 95.56 102 GLU A O 1
ATOM 757 N N . ALA A 1 103 ? -11.009 12.343 -3.727 1.00 96.12 103 ALA A N 1
ATOM 758 C CA . ALA A 1 103 ? -9.810 13.129 -4.008 1.00 96.12 103 ALA A CA 1
ATOM 759 C C . ALA A 1 103 ? -8.558 12.260 -4.221 1.00 96.12 103 ALA A C 1
ATOM 761 O O . ALA A 1 103 ? -7.730 12.551 -5.089 1.00 96.12 103 ALA A O 1
ATOM 762 N N . ILE A 1 104 ? -8.408 11.193 -3.433 1.00 97.38 104 ILE A N 1
ATOM 763 C CA . ILE A 1 104 ? -7.288 10.259 -3.552 1.00 97.38 104 ILE A CA 1
ATOM 764 C C . ILE A 1 104 ? -7.422 9.439 -4.841 1.00 97.38 104 ILE A C 1
ATOM 766 O O . ILE A 1 104 ? -6.451 9.356 -5.589 1.00 97.38 104 ILE A O 1
ATOM 770 N N . ASP A 1 105 ? -8.599 8.892 -5.152 1.00 96.75 105 ASP A N 1
ATOM 771 C CA . ASP A 1 105 ? -8.836 8.145 -6.396 1.00 96.75 105 ASP A CA 1
ATOM 772 C C . ASP A 1 105 ? -8.508 9.022 -7.621 1.00 96.75 105 ASP A C 1
ATOM 774 O O . ASP A 1 105 ? -7.708 8.622 -8.468 1.00 96.75 105 ASP A O 1
ATOM 778 N N . MET A 1 106 ? -8.994 10.271 -7.654 1.00 96.44 106 MET A N 1
ATOM 779 C CA . MET A 1 106 ? -8.658 11.239 -8.708 1.00 96.44 106 MET A CA 1
ATOM 780 C C . MET A 1 106 ? -7.149 11.471 -8.847 1.00 96.44 106 MET A C 1
ATOM 782 O O . MET A 1 106 ? -6.633 11.614 -9.960 1.00 96.44 106 MET A O 1
ATOM 786 N N . TYR A 1 107 ? -6.428 11.543 -7.725 1.00 97.69 107 TYR A N 1
ATOM 787 C CA . TYR A 1 107 ? -4.978 11.687 -7.738 1.00 97.69 107 TYR A CA 1
ATOM 788 C C . TYR A 1 107 ? -4.299 10.461 -8.364 1.00 97.69 107 TYR A C 1
ATOM 790 O O . TYR A 1 107 ? -3.431 10.624 -9.227 1.00 97.69 107 TYR A O 1
ATOM 798 N N . PHE A 1 108 ? -4.685 9.248 -7.959 1.00 97.38 108 PHE A N 1
ATOM 799 C CA . PHE A 1 108 ? -4.098 8.016 -8.489 1.00 97.38 108 PHE A CA 1
ATOM 800 C C . PHE A 1 108 ? -4.370 7.864 -9.985 1.00 97.38 108 PHE A C 1
ATOM 802 O O . PHE A 1 108 ? -3.431 7.633 -10.746 1.00 97.38 108 PHE A O 1
ATOM 809 N N . ASP A 1 109 ? -5.607 8.100 -10.417 1.00 96.19 109 ASP A N 1
ATOM 810 C CA . ASP A 1 109 ? -5.991 8.007 -11.826 1.00 96.19 109 ASP A CA 1
ATOM 811 C C . ASP A 1 109 ? -5.207 8.995 -12.699 1.00 96.19 109 ASP A C 1
ATOM 813 O O . ASP A 1 109 ? -4.772 8.664 -13.804 1.00 96.19 109 ASP A O 1
ATOM 817 N N . LYS A 1 110 ? -4.984 10.215 -12.197 1.00 97.06 110 LYS A N 1
ATOM 818 C CA . LYS A 1 110 ? -4.308 11.275 -12.952 1.00 97.06 110 LYS A CA 1
ATOM 819 C C . LYS A 1 110 ? -2.784 11.163 -12.938 1.00 97.06 110 LYS A C 1
ATOM 821 O O . LYS A 1 110 ? -2.145 11.470 -13.944 1.00 97.06 110 LYS A O 1
ATOM 826 N N . PHE A 1 111 ? -2.189 10.799 -11.804 1.00 97.06 111 PHE A N 1
ATOM 827 C CA . PHE A 1 111 ? -0.745 10.935 -11.580 1.00 97.06 111 PHE A CA 1
ATOM 828 C C . PHE A 1 111 ? -0.016 9.613 -11.326 1.00 97.06 111 PHE A C 1
ATOM 830 O O . PHE A 1 111 ? 1.215 9.597 -11.355 1.00 97.06 111 PHE A O 1
ATOM 837 N N . GLN A 1 112 ? -0.736 8.515 -11.088 1.00 95.81 112 GLN A N 1
ATOM 838 C CA . GLN A 1 112 ? -0.167 7.203 -10.765 1.00 95.81 112 GLN A CA 1
ATOM 839 C C . GLN A 1 112 ? -0.832 6.079 -11.584 1.00 95.81 112 GLN A C 1
ATOM 841 O O . GLN A 1 112 ? -1.342 5.125 -11.002 1.00 95.81 112 GLN A O 1
ATOM 846 N N . PRO A 1 113 ? -0.808 6.134 -12.930 1.00 91.69 113 PRO A N 1
ATOM 847 C CA . PRO A 1 113 ? -1.555 5.203 -13.790 1.00 91.69 113 PRO A CA 1
ATOM 848 C C . PRO A 1 113 ? -1.128 3.729 -13.655 1.00 91.69 113 PRO A C 1
ATOM 850 O O . PRO A 1 113 ? -1.821 2.823 -14.114 1.00 91.69 113 PRO A O 1
ATOM 853 N N . ASP A 1 114 ? 0.036 3.472 -13.061 1.00 92.56 114 ASP A N 1
ATOM 854 C CA . ASP A 1 114 ? 0.593 2.146 -12.808 1.00 92.56 114 ASP A CA 1
ATOM 855 C C . ASP A 1 114 ? 0.335 1.626 -11.382 1.00 92.56 114 ASP A C 1
ATOM 857 O O . ASP A 1 114 ? 0.674 0.476 -11.091 1.00 92.56 114 ASP A O 1
ATOM 861 N N . LYS A 1 115 ? -0.258 2.443 -10.503 1.00 96.12 115 LYS A N 1
ATOM 862 C CA . LYS A 1 115 ? -0.517 2.132 -9.089 1.00 96.12 115 LYS A CA 1
ATOM 863 C C . LYS A 1 115 ? -1.987 2.364 -8.765 1.00 96.12 115 LYS A C 1
ATOM 865 O O . LYS A 1 115 ? -2.728 2.953 -9.541 1.00 96.12 115 LYS A O 1
ATOM 870 N N . ARG A 1 116 ? -2.430 1.880 -7.606 1.00 95.38 116 ARG A N 1
ATOM 871 C CA . ARG A 1 116 ? -3.846 1.953 -7.230 1.00 95.38 116 ARG A CA 1
ATOM 872 C C . ARG A 1 116 ? -4.062 2.139 -5.730 1.00 95.38 116 ARG A C 1
ATOM 874 O O . ARG A 1 116 ? -3.326 1.582 -4.918 1.00 95.38 116 ARG A O 1
ATOM 881 N N . ALA A 1 117 ? -5.125 2.851 -5.368 1.00 97.38 117 ALA A N 1
ATOM 882 C CA . ALA A 1 117 ? -5.725 2.757 -4.044 1.00 97.38 117 ALA A CA 1
ATOM 883 C C . ALA A 1 117 ? -6.543 1.453 -3.939 1.00 97.38 117 ALA A C 1
ATOM 885 O O . ALA A 1 117 ? -7.563 1.275 -4.608 1.00 97.38 117 ALA A O 1
ATOM 886 N N . PHE A 1 118 ? -6.064 0.493 -3.150 1.00 98.00 118 PHE A N 1
ATOM 887 C CA . PHE A 1 118 ? -6.690 -0.827 -3.001 1.00 98.00 118 PHE A CA 1
ATOM 888 C C . PHE A 1 118 ? -7.816 -0.858 -1.970 1.00 98.00 118 PHE A C 1
ATOM 890 O O . PHE A 1 118 ? -8.584 -1.821 -1.943 1.00 98.00 118 PHE A O 1
ATOM 897 N N . GLY A 1 119 ? -7.912 0.169 -1.129 1.00 97.38 119 GLY A N 1
ATOM 898 C CA . GLY A 1 119 ? -8.951 0.259 -0.121 1.00 97.38 119 GLY A CA 1
ATOM 899 C C . GLY A 1 119 ? -8.808 1.460 0.801 1.00 97.38 119 GLY A C 1
ATOM 900 O O . GLY A 1 119 ? -7.743 2.080 0.884 1.00 97.38 119 GLY A O 1
ATOM 901 N N . TYR A 1 120 ? -9.900 1.745 1.501 1.00 97.19 120 TYR A N 1
ATOM 902 C CA . TYR A 1 120 ? -10.055 2.871 2.418 1.00 97.19 120 TYR A CA 1
ATOM 903 C C . TYR A 1 120 ? -10.710 2.362 3.697 1.00 97.19 120 TYR A C 1
ATOM 905 O O . TYR A 1 120 ? -11.924 2.184 3.745 1.00 97.19 120 TYR A O 1
ATOM 913 N N . ILE A 1 121 ? -9.906 2.083 4.718 1.00 95.31 121 ILE A N 1
ATOM 914 C CA . ILE A 1 121 ? -10.385 1.517 5.978 1.00 95.31 121 ILE A CA 1
ATOM 915 C C . ILE A 1 121 ? -10.832 2.674 6.881 1.00 95.31 121 ILE A C 1
ATOM 917 O O . ILE A 1 121 ? -9.996 3.521 7.229 1.00 95.31 121 ILE A O 1
ATOM 921 N N . PRO A 1 122 ? -12.115 2.747 7.276 1.00 93.50 122 PRO A N 1
ATOM 922 C CA . PRO A 1 122 ? -12.577 3.764 8.207 1.00 93.50 122 PRO A CA 1
ATOM 923 C C . PRO A 1 122 ? -11.969 3.566 9.594 1.00 93.50 122 PRO A C 1
ATOM 925 O O . PRO A 1 122 ? -11.471 2.496 9.947 1.00 93.50 122 PRO A O 1
ATOM 928 N N . GLN A 1 123 ? -12.048 4.594 10.430 1.00 91.50 123 GLN A N 1
ATOM 929 C CA . GLN A 1 123 ? -11.928 4.384 11.866 1.00 91.50 123 GLN A CA 1
ATOM 930 C C . GLN A 1 123 ? -13.051 3.454 12.316 1.00 91.50 123 GLN A C 1
ATOM 932 O O . GLN A 1 123 ? -14.219 3.699 12.027 1.00 91.50 123 GLN A O 1
ATOM 937 N N . ILE A 1 124 ? -12.684 2.384 13.017 1.00 87.94 124 ILE A N 1
ATOM 938 C CA . ILE A 1 124 ? -13.625 1.422 13.588 1.00 87.94 124 ILE A CA 1
ATOM 939 C C . ILE A 1 124 ? -13.697 1.739 15.084 1.00 87.94 124 ILE A C 1
ATOM 941 O O . ILE A 1 124 ? -12.769 1.369 15.806 1.00 87.94 124 ILE A O 1
ATOM 945 N N . PRO A 1 125 ? -14.753 2.423 15.572 1.00 82.62 125 PRO A N 1
ATOM 946 C CA . PRO A 1 125 ? -14.805 2.899 16.956 1.00 82.62 125 PRO A CA 1
ATOM 947 C C . PRO A 1 125 ? -14.627 1.781 17.986 1.00 82.62 125 PRO A C 1
ATOM 949 O O . PRO A 1 125 ? -13.967 1.978 18.999 1.00 82.62 125 PRO A O 1
ATOM 952 N N . ALA A 1 126 ? -15.150 0.588 17.686 1.00 78.44 126 ALA A N 1
ATOM 953 C CA . ALA A 1 126 ? -15.031 -0.598 18.532 1.00 78.44 126 ALA A CA 1
ATOM 954 C C . ALA A 1 126 ? -13.588 -1.114 18.696 1.00 78.44 126 ALA A C 1
ATOM 956 O O . ALA A 1 126 ? -13.315 -1.855 19.633 1.00 78.44 126 ALA A O 1
ATOM 957 N N . LEU A 1 127 ? -12.667 -0.735 17.803 1.00 78.81 127 LEU A N 1
ATOM 958 C CA . LEU A 1 127 ? -11.257 -1.138 17.853 1.00 78.81 127 LEU A CA 1
ATOM 959 C C . LEU A 1 127 ? -10.344 -0.040 18.418 1.00 78.81 127 LEU A C 1
ATOM 961 O O . LEU A 1 127 ? -9.144 -0.262 18.605 1.00 78.81 127 LEU A O 1
ATOM 965 N N . THR A 1 128 ? -10.890 1.142 18.708 1.00 75.12 128 THR A N 1
ATOM 966 C CA . THR A 1 128 ? -10.155 2.218 19.374 1.00 75.12 128 THR A CA 1
ATOM 967 C C . THR A 1 128 ? -9.763 1.757 20.777 1.00 75.12 128 THR A C 1
ATOM 969 O O . THR A 1 128 ? -10.602 1.288 21.541 1.00 75.12 128 THR A O 1
ATOM 972 N N . ASN A 1 129 ? -8.476 1.862 21.112 1.00 68.44 129 ASN A N 1
ATOM 973 C CA . ASN A 1 129 ? -7.909 1.454 22.405 1.00 68.44 129 ASN A CA 1
ATOM 974 C C . ASN A 1 129 ? -8.098 -0.035 22.754 1.00 68.44 129 ASN A C 1
ATOM 976 O O . ASN A 1 129 ? -7.919 -0.427 23.904 1.00 68.44 129 ASN A O 1
ATOM 980 N N . ALA A 1 130 ? -8.390 -0.900 21.773 1.00 67.62 130 ALA A N 1
ATOM 981 C CA . ALA A 1 130 ? -8.585 -2.332 22.014 1.00 67.62 130 ALA A CA 1
ATOM 982 C C . ALA A 1 130 ? -7.392 -2.977 22.748 1.00 67.62 130 ALA A C 1
ATOM 984 O O . ALA A 1 130 ? -7.585 -3.785 23.648 1.00 67.62 130 ALA A O 1
ATOM 985 N N . ARG A 1 131 ? -6.151 -2.564 22.447 1.00 64.31 131 ARG A N 1
ATOM 986 C CA . ARG A 1 131 ? -4.946 -3.058 23.146 1.00 64.31 131 ARG A CA 1
ATOM 987 C C . ARG A 1 131 ? -4.895 -2.667 24.628 1.00 64.31 131 ARG A C 1
ATOM 989 O O . ARG A 1 131 ? -4.477 -3.473 25.451 1.00 64.31 131 ARG A O 1
ATOM 996 N N . GLU A 1 132 ? -5.317 -1.453 24.960 1.00 66.81 132 GLU A N 1
ATOM 997 C CA . GLU A 1 132 ? -5.325 -0.932 26.334 1.00 66.81 132 GLU A CA 1
ATOM 998 C C . GLU A 1 132 ? -6.464 -1.563 27.146 1.00 66.81 132 GLU A C 1
ATOM 1000 O O . GLU A 1 132 ? -6.280 -1.936 28.304 1.00 66.81 132 GLU A O 1
ATOM 1005 N N . ASN A 1 133 ? -7.615 -1.776 26.503 1.00 62.25 133 ASN A N 1
ATOM 1006 C CA . ASN A 1 133 ? -8.773 -2.444 27.095 1.00 62.25 133 ASN A CA 1
ATOM 1007 C C . ASN A 1 133 ? -8.511 -3.936 27.359 1.00 62.25 133 ASN A C 1
ATOM 1009 O O . ASN A 1 133 ? -8.990 -4.477 28.349 1.00 62.25 133 ASN A O 1
ATOM 1013 N N . VAL A 1 134 ? -7.704 -4.592 26.521 1.00 63.00 134 VAL A N 1
ATOM 1014 C CA . VAL A 1 134 ? -7.290 -5.988 26.723 1.00 63.00 134 VAL A CA 1
ATOM 1015 C C . VAL A 1 134 ? -6.278 -6.110 27.868 1.00 63.00 134 VAL A C 1
ATOM 1017 O O . VAL A 1 134 ? -6.328 -7.071 28.619 1.00 63.00 134 VAL A O 1
ATOM 1020 N N . ALA A 1 135 ? -5.398 -5.135 28.101 1.00 62.72 135 ALA A N 1
ATOM 1021 C CA . ALA A 1 135 ? -4.400 -5.235 29.174 1.00 62.72 135 ALA A CA 1
ATOM 1022 C C . ALA A 1 135 ? -4.991 -5.222 30.604 1.00 62.72 135 ALA A C 1
ATOM 1024 O O . ALA A 1 135 ? -4.290 -5.570 31.554 1.00 62.72 135 ALA A O 1
ATOM 1025 N N . SER A 1 136 ? -6.261 -4.832 30.772 1.00 64.38 136 SER A N 1
ATOM 1026 C CA . SER A 1 136 ? -6.913 -4.646 32.077 1.00 64.38 136 SER A CA 1
ATOM 1027 C C . SER A 1 136 ? -7.796 -5.816 32.545 1.00 64.38 136 SER A C 1
ATOM 1029 O O . SER A 1 136 ? -8.350 -5.749 33.643 1.00 64.38 136 SER A O 1
ATOM 1031 N N . ILE A 1 137 ? -7.904 -6.901 31.766 1.00 73.75 137 ILE A N 1
ATOM 1032 C CA . ILE A 1 137 ? -8.768 -8.065 32.067 1.00 73.75 137 ILE A CA 1
ATOM 1033 C C . ILE A 1 137 ? -7.972 -9.362 32.297 1.00 73.75 137 ILE A C 1
ATOM 1035 O O . ILE A 1 137 ? -6.764 -9.414 32.063 1.00 73.75 137 ILE A O 1
ATOM 1039 N N . SER A 1 138 ? -8.639 -10.413 32.794 1.00 78.88 138 SER A N 1
ATOM 1040 C CA . SER A 1 138 ? -8.022 -11.721 33.077 1.00 78.88 138 SER A CA 1
ATOM 1041 C C . SER A 1 138 ? -7.441 -12.360 31.806 1.00 78.88 138 SER A C 1
ATOM 1043 O O . SER A 1 138 ? -8.018 -12.193 30.736 1.00 78.88 138 SER A O 1
ATOM 1045 N N . GLN A 1 139 ? -6.329 -13.108 31.890 1.00 73.75 139 GLN A N 1
ATOM 1046 C CA . GLN A 1 139 ? -5.642 -13.678 30.709 1.00 73.75 139 GLN A CA 1
ATOM 1047 C C . GLN A 1 139 ? -6.563 -14.465 29.758 1.00 73.75 139 GLN A C 1
ATOM 1049 O O . GLN A 1 139 ? -6.366 -14.430 28.544 1.00 73.75 139 GLN A O 1
ATOM 1054 N N . GLU A 1 140 ? -7.569 -15.166 30.284 1.00 76.00 140 GLU A N 1
ATOM 1055 C CA . GLU A 1 140 ? -8.516 -15.918 29.457 1.00 76.00 140 GLU A CA 1
ATOM 1056 C C . GLU A 1 140 ? -9.488 -14.991 28.705 1.00 76.00 140 GLU A C 1
ATOM 1058 O O . GLU A 1 140 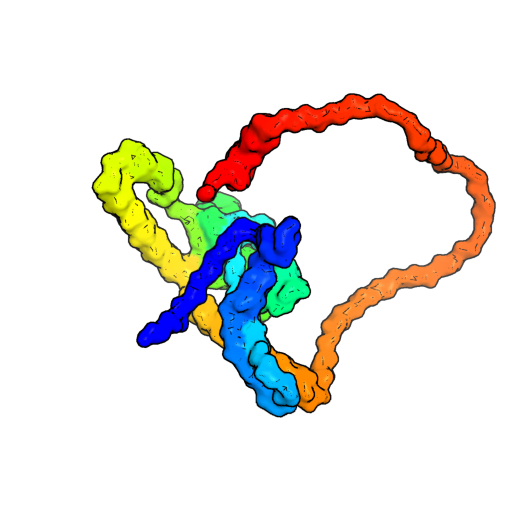? -9.801 -15.226 27.535 1.00 76.00 140 GLU A O 1
ATOM 1063 N N . ASP A 1 141 ? -9.914 -13.899 29.341 1.00 80.00 141 ASP A N 1
ATOM 1064 C CA . ASP A 1 141 ? -10.774 -12.887 28.724 1.00 80.00 141 ASP A CA 1
ATOM 1065 C C . ASP A 1 141 ? -9.996 -12.005 27.735 1.00 80.00 141 ASP A C 1
ATOM 1067 O O . ASP A 1 141 ? -10.550 -11.601 26.712 1.00 80.00 141 ASP A O 1
ATOM 1071 N N . GLN A 1 142 ? -8.693 -11.786 27.970 1.00 78.06 142 GLN A N 1
ATOM 1072 C CA . GLN A 1 142 ? -7.800 -11.089 27.035 1.00 78.06 142 GLN A CA 1
ATOM 1073 C C . GLN A 1 142 ? -7.775 -11.771 25.674 1.00 78.06 142 GLN A C 1
ATOM 1075 O O . GLN A 1 142 ? -7.908 -11.118 24.639 1.00 78.06 142 GLN A O 1
ATOM 1080 N N . LEU A 1 143 ? -7.617 -13.097 25.679 1.00 79.75 143 LEU A N 1
ATOM 1081 C CA . LEU A 1 143 ? -7.559 -13.876 24.452 1.00 79.75 143 LEU A CA 1
ATOM 1082 C C . LEU A 1 143 ? -8.899 -13.837 23.709 1.00 79.75 143 LEU A C 1
ATOM 1084 O O . LEU A 1 143 ? -8.911 -13.647 22.495 1.00 79.75 143 LEU A O 1
ATOM 1088 N N . LYS A 1 144 ? -10.023 -13.970 24.425 1.00 83.06 144 LYS A N 1
ATOM 1089 C CA . LYS A 1 144 ? -11.368 -13.922 23.825 1.00 83.06 144 LYS A CA 1
ATOM 1090 C C . LYS A 1 144 ? -11.649 -12.569 23.168 1.00 83.06 144 LYS A C 1
ATOM 1092 O O . LYS A 1 144 ? -12.105 -12.535 22.026 1.00 83.06 144 LYS A O 1
ATOM 1097 N N . GLU A 1 145 ? -11.337 -11.467 23.845 1.00 82.81 145 GLU A N 1
ATOM 1098 C CA . GLU A 1 145 ? -11.572 -10.125 23.303 1.00 82.81 145 GLU A CA 1
ATOM 1099 C C . GLU A 1 145 ? -10.614 -9.788 22.150 1.00 82.81 145 GLU A C 1
ATOM 1101 O O . GLU A 1 145 ? -11.025 -9.179 21.160 1.00 82.81 145 GLU A O 1
ATOM 1106 N N . ALA A 1 146 ? -9.357 -10.242 22.220 1.00 82.12 146 ALA A N 1
ATOM 1107 C CA . ALA A 1 146 ? -8.398 -10.090 21.128 1.00 82.12 146 ALA A CA 1
ATOM 1108 C C . ALA A 1 146 ? -8.842 -10.838 19.862 1.00 82.12 146 ALA A C 1
ATOM 1110 O O . ALA A 1 146 ? -8.757 -10.283 18.767 1.00 82.12 146 ALA A O 1
ATOM 1111 N N . VAL A 1 147 ? -9.352 -12.068 20.003 1.00 86.50 147 VAL A N 1
ATOM 1112 C CA . VAL A 1 147 ? -9.894 -12.850 18.880 1.00 86.50 147 VAL A CA 1
ATOM 1113 C C . VAL A 1 147 ? -11.115 -12.155 18.284 1.00 86.50 147 VAL A C 1
ATOM 1115 O O . VAL A 1 147 ? -11.148 -11.917 17.082 1.00 86.50 147 VAL A O 1
ATOM 1118 N N . LYS A 1 148 ? -12.068 -11.722 19.115 1.00 87.62 148 LYS A N 1
ATOM 1119 C CA . LYS A 1 148 ? -13.260 -10.995 18.656 1.00 87.62 148 LYS A CA 1
ATOM 1120 C C . LYS A 1 148 ? -12.911 -9.694 17.924 1.00 87.62 148 LYS A C 1
ATOM 1122 O O . LYS A 1 148 ? -13.498 -9.381 16.890 1.00 87.62 148 LYS A O 1
ATOM 1127 N N . SER A 1 149 ? -11.942 -8.943 18.445 1.00 85.88 149 SER A N 1
ATOM 1128 C CA . SER A 1 149 ? -11.432 -7.727 17.805 1.00 85.88 149 SER A CA 1
ATOM 1129 C C . SER A 1 149 ? -10.764 -8.030 16.461 1.00 85.88 149 SER A C 1
ATOM 1131 O O . SER A 1 149 ? -10.941 -7.279 15.503 1.00 85.88 149 SER A O 1
ATOM 1133 N N . ALA A 1 150 ? -10.013 -9.132 16.374 1.00 86.62 150 ALA A N 1
ATOM 1134 C CA . ALA A 1 150 ? -9.397 -9.578 15.131 1.00 86.62 150 ALA A CA 1
ATOM 1135 C C . ALA A 1 150 ? -10.450 -9.992 14.093 1.00 86.62 150 ALA A C 1
ATOM 1137 O O . ALA A 1 150 ? -10.341 -9.570 12.945 1.00 86.62 150 ALA A O 1
ATOM 1138 N N . ASP A 1 151 ? -11.486 -10.733 14.490 1.00 90.31 151 ASP A N 1
ATOM 1139 C CA . ASP A 1 151 ? -12.579 -11.140 13.599 1.00 90.31 151 ASP A CA 1
ATOM 1140 C C . ASP A 1 151 ? -13.318 -9.922 13.033 1.00 90.31 151 ASP A C 1
ATOM 1142 O O . ASP A 1 151 ? -13.481 -9.806 11.817 1.00 90.31 151 ASP A O 1
ATOM 1146 N N . LEU A 1 152 ? -13.665 -8.957 13.894 1.00 89.31 152 LEU A N 1
ATOM 1147 C CA . LEU A 1 152 ? -14.284 -7.701 13.468 1.00 89.31 152 LEU A CA 1
ATOM 1148 C C . LEU A 1 152 ? -13.375 -6.913 12.515 1.00 89.31 152 LEU A C 1
ATOM 1150 O O . LEU A 1 152 ? -13.845 -6.337 11.533 1.00 89.31 152 LEU A O 1
ATOM 1154 N N . PHE A 1 153 ? -12.068 -6.874 12.790 1.00 89.25 153 PHE A N 1
ATOM 1155 C CA . PHE A 1 153 ? -11.116 -6.220 11.898 1.00 89.25 153 PHE A CA 1
ATOM 1156 C C . PHE A 1 153 ? -11.045 -6.921 10.542 1.00 89.25 153 PHE A C 1
ATOM 1158 O O . PHE A 1 153 ? -11.047 -6.240 9.524 1.00 89.25 153 PHE A O 1
ATOM 1165 N N . VAL A 1 154 ? -10.998 -8.254 10.506 1.00 91.31 154 VAL A N 1
ATOM 1166 C CA . VAL A 1 154 ? -10.948 -9.033 9.259 1.00 91.31 154 VAL A CA 1
ATOM 1167 C C . VAL A 1 154 ? -12.207 -8.805 8.426 1.00 91.31 154 VAL A C 1
ATOM 1169 O O . VAL A 1 154 ? -12.094 -8.558 7.225 1.00 91.31 154 VAL A O 1
ATOM 1172 N N . GLU A 1 155 ? -13.383 -8.826 9.055 1.00 91.56 155 GLU A N 1
ATOM 1173 C CA . GLU A 1 155 ? -14.662 -8.527 8.406 1.00 91.56 155 GLU A CA 1
ATOM 1174 C C . GLU A 1 155 ? -14.641 -7.129 7.776 1.00 91.56 155 GLU A C 1
ATOM 1176 O O . GLU A 1 155 ? -14.813 -6.978 6.565 1.00 91.56 155 GLU A O 1
ATOM 1181 N N . LYS A 1 156 ? -14.321 -6.102 8.571 1.00 90.81 156 LYS A N 1
ATOM 1182 C CA . LYS A 1 156 ? -14.286 -4.714 8.091 1.00 90.81 156 LYS A CA 1
ATOM 1183 C C . LYS A 1 156 ? -13.188 -4.476 7.061 1.00 90.81 156 LYS A C 1
ATOM 1185 O O . LYS A 1 156 ? -13.377 -3.718 6.114 1.00 90.81 156 LYS A O 1
ATOM 1190 N N . PHE A 1 157 ? -12.043 -5.133 7.198 1.00 93.19 157 PHE A N 1
ATOM 1191 C CA . PHE A 1 157 ? -10.976 -5.061 6.210 1.00 93.19 157 PHE A CA 1
ATOM 1192 C C . PHE A 1 157 ? -11.445 -5.607 4.858 1.00 93.19 157 PHE A C 1
ATOM 1194 O O . PHE A 1 157 ? -11.217 -4.965 3.837 1.00 93.19 157 PHE A O 1
ATOM 1201 N N . ALA A 1 158 ? -12.134 -6.750 4.842 1.00 93.50 158 ALA A N 1
ATOM 1202 C CA . ALA A 1 158 ? -12.644 -7.356 3.614 1.00 93.50 158 ALA A CA 1
ATOM 1203 C C . ALA A 1 158 ? -13.731 -6.506 2.928 1.00 93.50 158 ALA A C 1
ATOM 1205 O O . ALA A 1 158 ? -13.799 -6.490 1.702 1.00 93.50 158 ALA A O 1
ATOM 1206 N N . GLU A 1 159 ? -14.540 -5.765 3.692 1.00 94.81 159 GLU A N 1
ATOM 1207 C CA . GLU A 1 159 ? -15.529 -4.817 3.149 1.00 94.81 159 GLU A CA 1
ATOM 1208 C C . GLU A 1 159 ? -14.878 -3.620 2.438 1.00 94.81 159 GLU A C 1
ATOM 1210 O O . GLU A 1 159 ? -15.417 -3.094 1.464 1.00 94.81 159 GLU A O 1
ATOM 1215 N N . HIS A 1 160 ? -13.716 -3.178 2.924 1.00 95.38 160 HIS A N 1
ATOM 1216 C CA . HIS A 1 160 ? -13.102 -1.914 2.517 1.00 95.38 160 HIS A CA 1
ATOM 1217 C C . HIS A 1 160 ? -11.840 -2.062 1.661 1.00 95.38 160 HIS A C 1
ATOM 1219 O O . HIS A 1 160 ? -11.337 -1.059 1.144 1.00 95.38 160 HIS A O 1
ATOM 1225 N N . VAL A 1 161 ? -11.315 -3.280 1.507 1.00 97.06 161 VAL A N 1
ATOM 1226 C CA . VAL A 1 161 ? -10.065 -3.564 0.795 1.00 97.06 161 VAL A CA 1
ATOM 1227 C C . VAL A 1 161 ? -10.252 -4.693 -0.209 1.00 97.06 161 VAL A C 1
ATOM 1229 O O . VAL A 1 161 ? -10.618 -5.817 0.122 1.00 97.06 161 VAL A O 1
ATOM 1232 N N . SER A 1 162 ? -9.883 -4.424 -1.459 1.00 96.12 162 SER A N 1
ATOM 1233 C CA . SER A 1 162 ? -9.937 -5.411 -2.534 1.00 96.12 162 SER A CA 1
ATOM 1234 C C . SER A 1 162 ? -8.709 -6.335 -2.517 1.00 96.12 162 SER A C 1
ATOM 1236 O O . SER A 1 162 ? -7.760 -6.138 -3.284 1.00 96.12 162 SER A O 1
ATOM 1238 N N . VAL A 1 163 ? -8.737 -7.380 -1.682 1.00 94.44 163 VAL A N 1
ATOM 1239 C CA . VAL A 1 163 ? -7.640 -8.361 -1.529 1.00 94.44 163 VAL A CA 1
ATOM 1240 C C . VAL A 1 163 ? -7.273 -9.048 -2.847 1.00 94.44 163 VAL A C 1
ATOM 1242 O O . VAL A 1 163 ? -6.090 -9.160 -3.171 1.00 94.44 163 VAL A O 1
ATOM 1245 N N . ASP A 1 164 ? -8.259 -9.435 -3.656 1.00 94.81 164 ASP A N 1
ATOM 1246 C CA . ASP A 1 164 ? -8.005 -10.096 -4.944 1.00 94.81 164 ASP A CA 1
ATOM 1247 C C . ASP A 1 164 ? -7.218 -9.202 -5.907 1.00 94.81 164 ASP A C 1
ATOM 1249 O O . ASP A 1 164 ? -6.296 -9.661 -6.586 1.00 94.81 164 ASP A O 1
ATOM 1253 N N . ALA A 1 165 ? -7.524 -7.902 -5.918 1.00 96.25 165 ALA A N 1
ATOM 1254 C CA . ALA A 1 165 ? -6.787 -6.931 -6.721 1.00 96.25 165 ALA A CA 1
ATOM 1255 C C . ALA A 1 165 ? -5.342 -6.764 -6.231 1.00 96.25 165 ALA A C 1
ATOM 1257 O O . ALA A 1 165 ? -4.446 -6.615 -7.060 1.00 96.25 165 ALA A O 1
ATOM 1258 N N . ILE A 1 166 ? -5.097 -6.826 -4.916 1.00 97.19 166 ILE A N 1
ATOM 1259 C CA . ILE A 1 166 ? -3.739 -6.786 -4.349 1.00 97.19 166 ILE A CA 1
ATOM 1260 C C . ILE A 1 166 ? -2.944 -8.008 -4.816 1.00 97.19 166 ILE A C 1
ATOM 1262 O O . ILE A 1 166 ? -1.824 -7.867 -5.310 1.00 97.19 166 ILE A O 1
ATOM 1266 N N . VAL A 1 167 ? -3.522 -9.207 -4.700 1.00 95.88 167 VAL A N 1
ATOM 1267 C CA . VAL A 1 167 ? -2.861 -10.461 -5.095 1.00 95.88 167 VAL A CA 1
ATOM 1268 C C . VAL A 1 167 ? -2.590 -10.492 -6.603 1.00 95.88 167 VAL A C 1
ATOM 1270 O O . VAL A 1 167 ? -1.494 -10.866 -7.030 1.00 95.88 167 VAL A O 1
ATOM 1273 N N . ASP A 1 168 ? -3.552 -10.065 -7.423 1.00 96.12 168 ASP A N 1
ATOM 1274 C CA . ASP A 1 168 ? -3.378 -9.969 -8.873 1.00 96.12 168 ASP A CA 1
ATOM 1275 C C . ASP A 1 168 ? -2.314 -8.930 -9.261 1.00 96.12 168 ASP A C 1
ATOM 1277 O O . ASP A 1 168 ? -1.450 -9.218 -10.094 1.00 96.12 168 ASP A O 1
ATOM 1281 N N . ALA A 1 169 ? -2.313 -7.756 -8.623 1.00 97.25 169 ALA A N 1
ATOM 1282 C CA . ALA A 1 169 ? -1.302 -6.725 -8.842 1.00 97.25 169 ALA A CA 1
ATOM 1283 C C . ALA A 1 169 ? 0.101 -7.215 -8.457 1.00 97.25 169 ALA A C 1
ATOM 1285 O O . ALA A 1 169 ? 1.037 -7.045 -9.240 1.00 97.25 169 ALA A O 1
ATOM 1286 N N . ALA A 1 170 ? 0.243 -7.891 -7.312 1.00 96.31 170 ALA A N 1
ATOM 1287 C CA . ALA A 1 170 ? 1.502 -8.492 -6.879 1.00 96.31 170 ALA A CA 1
ATOM 1288 C C . ALA A 1 170 ? 2.019 -9.505 -7.908 1.00 96.31 170 ALA A C 1
ATOM 1290 O O . ALA A 1 170 ? 3.163 -9.415 -8.356 1.00 96.31 170 ALA A O 1
ATOM 1291 N N . ARG A 1 171 ? 1.152 -10.419 -8.363 1.00 95.25 171 ARG A N 1
ATOM 1292 C CA . ARG A 1 171 ? 1.489 -11.402 -9.402 1.00 95.25 171 ARG A CA 1
ATOM 1293 C C . ARG A 1 171 ? 1.929 -10.726 -10.701 1.00 95.25 171 ARG A C 1
ATOM 1295 O O . ARG A 1 171 ? 2.958 -11.102 -11.264 1.00 95.25 171 ARG A O 1
ATOM 1302 N N . LYS A 1 172 ? 1.174 -9.735 -11.181 1.00 96.12 172 LYS A N 1
ATOM 1303 C CA . LYS A 1 172 ? 1.491 -8.984 -12.407 1.00 96.12 172 LYS A CA 1
ATOM 1304 C C . LYS A 1 172 ? 2.816 -8.235 -12.283 1.00 96.12 172 LYS A C 1
ATOM 1306 O O . LYS A 1 172 ? 3.613 -8.293 -13.214 1.00 96.12 172 LYS A O 1
ATOM 1311 N N . ALA A 1 173 ? 3.081 -7.584 -11.151 1.00 96.19 173 ALA A N 1
ATOM 1312 C CA . ALA A 1 173 ? 4.337 -6.882 -10.899 1.00 96.19 173 ALA A CA 1
ATOM 1313 C C . ALA A 1 173 ? 5.538 -7.839 -10.920 1.00 96.19 173 ALA A C 1
ATOM 1315 O O . ALA A 1 173 ? 6.535 -7.555 -11.581 1.00 96.19 173 ALA A O 1
ATOM 1316 N N . THR A 1 174 ? 5.421 -9.007 -10.277 1.00 94.88 174 THR A N 1
ATOM 1317 C CA . THR A 1 174 ? 6.461 -10.046 -10.314 1.00 94.88 174 THR A CA 1
ATOM 1318 C C . THR A 1 174 ? 6.728 -10.533 -11.739 1.00 94.88 174 THR A C 1
ATOM 1320 O O . THR A 1 174 ? 7.883 -10.614 -12.148 1.00 94.88 174 THR A O 1
ATOM 1323 N N . LEU A 1 175 ? 5.682 -10.834 -12.517 1.00 94.44 175 LEU A N 1
ATOM 1324 C CA . LEU A 1 175 ? 5.840 -11.302 -13.899 1.00 94.44 175 LEU A CA 1
ATOM 1325 C C . LEU A 1 175 ? 6.456 -10.231 -14.805 1.00 94.44 175 LEU A C 1
ATOM 1327 O O . LEU A 1 175 ? 7.378 -10.539 -15.558 1.00 94.44 175 LEU A O 1
ATOM 1331 N N . ARG A 1 176 ? 5.993 -8.980 -14.695 1.00 94.50 176 ARG A N 1
ATOM 1332 C CA . ARG A 1 176 ? 6.551 -7.847 -15.448 1.00 94.50 176 ARG A CA 1
ATOM 1333 C C . ARG A 1 176 ? 8.034 -7.658 -15.154 1.00 94.50 176 ARG A C 1
ATOM 1335 O O . ARG A 1 176 ? 8.792 -7.465 -16.093 1.00 94.50 176 ARG A O 1
ATOM 1342 N N . TYR A 1 177 ? 8.444 -7.771 -13.889 1.00 93.94 177 TYR A N 1
ATOM 1343 C CA . TYR A 1 177 ? 9.851 -7.658 -13.506 1.00 93.94 177 TYR A CA 1
ATOM 1344 C C . TYR A 1 177 ? 10.712 -8.732 -14.187 1.00 93.94 177 TYR A C 1
ATOM 1346 O O . TYR A 1 177 ? 11.708 -8.412 -14.829 1.00 93.94 177 TYR A O 1
ATOM 1354 N N . ILE A 1 178 ? 10.291 -10.003 -14.118 1.00 92.25 178 ILE A N 1
ATOM 1355 C CA . ILE A 1 178 ? 10.998 -11.120 -14.772 1.00 92.25 178 ILE A CA 1
ATOM 1356 C C . ILE A 1 178 ? 11.125 -10.874 -16.280 1.00 92.25 178 ILE A C 1
ATOM 1358 O O . ILE A 1 178 ? 12.198 -11.064 -16.858 1.00 92.25 178 ILE A O 1
ATOM 1362 N N . GLN A 1 179 ? 10.034 -10.443 -16.918 1.00 91.56 179 GLN A N 1
ATOM 1363 C CA . GLN A 1 179 ? 10.004 -10.153 -18.350 1.00 91.56 179 GLN A CA 1
ATOM 1364 C C . GLN A 1 179 ? 10.953 -9.007 -18.708 1.00 91.56 179 GLN A C 1
ATOM 1366 O O . GLN A 1 179 ? 11.785 -9.180 -19.594 1.00 91.56 179 GLN A O 1
ATOM 1371 N N . SER A 1 180 ? 10.901 -7.879 -17.988 1.00 89.94 180 SER A N 1
ATOM 1372 C CA . SER A 1 180 ? 11.768 -6.727 -18.259 1.00 89.94 180 SER A CA 1
ATOM 1373 C C . SER A 1 180 ? 13.250 -7.056 -18.105 1.00 89.94 180 SER A C 1
ATOM 1375 O O . SER A 1 180 ? 14.059 -6.637 -18.932 1.00 89.94 180 SER A O 1
ATOM 1377 N N . THR A 1 181 ? 13.614 -7.849 -17.096 1.00 85.62 181 THR A N 1
ATOM 1378 C CA . THR A 1 181 ? 14.999 -8.290 -16.901 1.00 85.62 181 THR A CA 1
ATOM 1379 C C . THR A 1 181 ? 15.462 -9.182 -18.052 1.00 85.62 181 THR A C 1
ATOM 1381 O O . THR A 1 181 ? 16.567 -9.011 -18.561 1.00 85.62 181 THR A O 1
ATOM 1384 N N . THR A 1 182 ? 14.597 -10.090 -18.512 1.00 82.94 182 THR A N 1
ATOM 1385 C CA . THR A 1 182 ? 14.922 -11.013 -19.610 1.00 82.94 182 THR A CA 1
ATOM 1386 C C . THR A 1 182 ? 15.069 -10.277 -20.946 1.00 82.94 182 THR A C 1
ATOM 1388 O O . THR A 1 182 ? 16.014 -10.535 -21.686 1.00 82.94 182 THR A O 1
ATOM 1391 N N . SER A 1 183 ? 14.189 -9.316 -21.246 1.00 79.19 183 SER A N 1
ATOM 1392 C CA . SER A 1 183 ? 14.266 -8.517 -22.479 1.00 79.19 183 SER A CA 1
ATOM 1393 C C . SER A 1 183 ? 15.491 -7.600 -22.518 1.00 79.19 183 SER A C 1
ATOM 1395 O O . SER A 1 183 ? 16.117 -7.462 -23.566 1.00 79.19 183 SER A O 1
ATOM 1397 N N . THR A 1 184 ? 15.879 -7.018 -21.378 1.00 68.12 184 THR A N 1
ATOM 1398 C CA . THR A 1 184 ? 17.041 -6.113 -21.298 1.00 68.12 184 THR A CA 1
ATOM 1399 C C . THR A 1 184 ? 18.357 -6.831 -21.629 1.00 68.12 184 THR A C 1
ATOM 1401 O O . THR A 1 184 ? 19.255 -6.221 -22.202 1.00 68.12 184 THR A O 1
ATOM 1404 N N . GLN A 1 185 ? 18.472 -8.135 -21.340 1.00 61.66 185 GLN A N 1
ATOM 1405 C CA . GLN A 1 185 ? 19.657 -8.929 -21.702 1.00 61.66 185 GLN A CA 1
ATOM 1406 C C . GLN A 1 185 ? 19.671 -9.387 -23.172 1.00 61.66 185 GLN A C 1
ATOM 1408 O O . GLN A 1 185 ? 20.738 -9.702 -23.692 1.00 61.66 185 GLN A O 1
ATOM 1413 N N . ASN A 1 186 ? 18.526 -9.352 -23.866 1.00 56.12 186 ASN A N 1
ATOM 1414 C CA . ASN A 1 186 ? 18.401 -9.747 -25.276 1.00 56.12 186 ASN A CA 1
ATOM 1415 C C . ASN A 1 186 ? 18.550 -8.582 -26.278 1.00 56.12 186 ASN A C 1
ATOM 1417 O O . ASN A 1 186 ? 18.402 -8.794 -27.478 1.00 56.12 186 ASN A O 1
ATOM 1421 N N . GLY A 1 187 ? 18.892 -7.371 -25.819 1.00 49.38 187 GLY A N 1
ATOM 1422 C CA . GLY A 1 187 ? 19.346 -6.285 -26.698 1.00 49.38 187 GLY A CA 1
ATOM 1423 C C . GLY A 1 187 ? 18.276 -5.337 -27.253 1.00 49.38 187 GLY A C 1
ATOM 1424 O O . GLY A 1 187 ? 18.580 -4.587 -28.176 1.00 49.38 187 GLY A O 1
ATOM 1425 N N . GLU A 1 188 ? 17.062 -5.291 -26.697 1.00 44.69 188 GLU A N 1
ATOM 1426 C CA . GLU A 1 188 ? 16.101 -4.227 -27.033 1.00 44.69 188 GLU A CA 1
ATOM 1427 C C . GLU A 1 188 ? 16.212 -3.055 -26.047 1.00 44.69 188 GLU A C 1
ATOM 1429 O O . GLU A 1 188 ? 15.646 -3.051 -24.952 1.00 44.69 188 GLU A O 1
ATOM 1434 N N . THR A 1 189 ? 16.956 -2.022 -26.443 1.00 36.88 189 THR A N 1
ATOM 1435 C CA . THR A 1 189 ? 16.983 -0.713 -25.783 1.00 36.88 189 THR A CA 1
ATOM 1436 C C . THR A 1 189 ? 15.648 0.006 -25.979 1.00 36.88 189 THR A C 1
ATOM 1438 O O . THR A 1 189 ? 15.464 0.792 -26.907 1.00 36.88 189 THR A O 1
ATOM 1441 N N . VAL A 1 190 ? 14.698 -0.216 -25.070 1.00 40.59 190 VAL A N 1
ATOM 1442 C CA . VAL A 1 190 ? 13.504 0.632 -24.977 1.00 40.59 190 VAL A CA 1
ATOM 1443 C C . VAL A 1 190 ? 13.912 1.970 -24.357 1.00 40.59 190 VAL A C 1
ATOM 1445 O O . VAL A 1 190 ? 14.166 2.082 -23.158 1.00 40.59 190 VAL A O 1
ATOM 1448 N N . SER A 1 191 ? 14.001 2.988 -25.212 1.00 41.19 191 SER A N 1
ATOM 1449 C CA . SER A 1 191 ? 14.152 4.399 -24.853 1.00 41.19 191 SER A CA 1
ATOM 1450 C C . SER A 1 191 ? 13.021 4.827 -23.913 1.00 41.19 191 SER A C 1
ATOM 1452 O O . SER A 1 191 ? 11.900 5.104 -24.336 1.00 41.19 191 SER A O 1
ATOM 1454 N N . GLY A 1 192 ? 13.306 4.858 -22.611 1.00 36.41 192 GLY A N 1
ATOM 1455 C CA . GLY A 1 192 ? 12.451 5.520 -21.639 1.00 36.41 192 GLY A CA 1
ATOM 1456 C C . GLY A 1 192 ? 12.522 7.025 -21.863 1.00 36.41 192 GLY A C 1
ATOM 1457 O O . GLY A 1 192 ? 13.566 7.638 -21.634 1.00 36.41 192 GLY A O 1
ATOM 1458 N N . THR A 1 193 ? 11.414 7.619 -22.302 1.00 35.44 193 THR A N 1
ATOM 1459 C CA . THR A 1 193 ? 11.198 9.068 -22.370 1.00 35.44 193 THR A CA 1
ATOM 1460 C C . THR A 1 193 ? 11.518 9.710 -21.022 1.00 35.44 193 THR A C 1
ATOM 1462 O O . THR A 1 193 ? 10.695 9.739 -20.105 1.00 35.44 193 THR A O 1
ATOM 1465 N N . LYS A 1 194 ? 12.734 10.248 -20.902 1.00 34.41 194 LYS A N 1
ATOM 1466 C CA . LYS A 1 194 ? 13.045 11.285 -19.924 1.00 34.41 194 LYS A CA 1
ATOM 1467 C C . LYS A 1 194 ? 12.154 12.480 -20.253 1.00 34.41 194 LYS A C 1
ATOM 1469 O O . LYS A 1 194 ? 12.164 12.964 -21.381 1.00 34.41 194 LYS A O 1
ATOM 1474 N N . ARG A 1 195 ? 11.382 12.945 -19.270 1.00 34.25 195 ARG A N 1
ATOM 1475 C CA . ARG A 1 195 ? 10.755 14.270 -19.335 1.00 34.25 195 ARG A CA 1
ATOM 1476 C C . ARG A 1 195 ? 11.868 15.301 -19.589 1.00 34.25 195 ARG A C 1
ATOM 1478 O O . ARG A 1 195 ? 12.865 15.248 -18.862 1.00 34.25 195 ARG A O 1
ATOM 1485 N N . PRO A 1 196 ? 11.748 16.190 -20.588 1.00 31.19 196 PRO A N 1
ATOM 1486 C CA . PRO A 1 196 ? 12.710 17.265 -20.759 1.00 31.19 196 PRO A CA 1
ATOM 1487 C C . PRO A 1 196 ? 12.590 18.212 -19.563 1.00 31.19 196 PRO A C 1
ATOM 1489 O O . PRO A 1 196 ? 11.496 18.670 -19.239 1.00 31.19 196 PRO A O 1
ATOM 1492 N N . ALA A 1 197 ? 13.709 18.467 -18.889 1.00 35.91 197 ALA A N 1
ATOM 1493 C CA . ALA A 1 197 ? 13.836 19.650 -18.055 1.00 35.91 197 ALA A CA 1
ATOM 1494 C C . ALA A 1 197 ? 13.935 20.837 -19.017 1.00 35.91 197 ALA A C 1
ATOM 1496 O O . ALA A 1 197 ? 14.860 20.886 -19.825 1.00 35.91 197 ALA A O 1
ATOM 1497 N N . GLU A 1 198 ? 12.952 21.731 -18.986 1.00 36.31 198 GLU A N 1
ATOM 1498 C CA . GLU A 1 198 ? 13.010 22.976 -19.744 1.00 36.31 198 GLU A CA 1
ATOM 1499 C C . GLU A 1 198 ? 14.240 23.783 -19.305 1.00 36.31 198 GLU A C 1
ATOM 1501 O O . GLU A 1 198 ? 14.461 24.040 -18.119 1.00 36.31 198 GLU A O 1
ATOM 1506 N N . GLU A 1 199 ? 15.066 24.123 -20.293 1.00 32.62 199 GLU A N 1
ATOM 1507 C CA . GLU A 1 199 ? 16.239 24.976 -20.175 1.00 32.62 199 GLU A CA 1
ATOM 1508 C C . GLU A 1 199 ? 15.812 26.382 -19.742 1.00 32.62 199 GLU A C 1
ATOM 1510 O O . GLU A 1 199 ? 15.156 27.115 -20.483 1.00 32.62 199 GLU A O 1
ATOM 1515 N N . ILE A 1 200 ? 16.216 26.789 -18.538 1.00 35.47 200 ILE A N 1
ATOM 1516 C CA . ILE A 1 200 ? 16.184 28.199 -18.151 1.00 35.47 200 ILE A CA 1
ATOM 1517 C C . ILE A 1 200 ? 17.319 28.888 -18.908 1.00 35.47 200 ILE A C 1
ATOM 1519 O O . ILE A 1 200 ? 18.498 28.609 -18.684 1.00 35.47 200 ILE A O 1
ATOM 1523 N N . GLY A 1 201 ? 16.920 29.752 -19.840 1.00 30.31 201 GLY A N 1
ATOM 1524 C CA . GLY A 1 201 ? 17.787 30.471 -20.760 1.00 30.31 201 GLY A CA 1
ATOM 1525 C C . GLY A 1 201 ? 18.945 31.192 -20.077 1.00 30.31 201 GLY A C 1
ATOM 1526 O O . GLY A 1 201 ? 18.780 31.951 -19.122 1.00 30.31 201 GLY A O 1
ATOM 1527 N N . VAL A 1 202 ? 20.130 30.966 -20.635 1.00 30.55 202 VAL A N 1
ATOM 1528 C CA . VAL A 1 202 ? 21.332 31.753 -20.392 1.00 30.55 202 VAL A CA 1
ATOM 1529 C C . VAL A 1 202 ? 21.197 33.062 -21.166 1.00 30.55 202 VAL A C 1
ATOM 1531 O O . VAL A 1 202 ? 21.251 33.064 -22.394 1.00 30.55 202 VAL A O 1
ATOM 1534 N N . THR A 1 203 ? 21.083 34.183 -20.456 1.00 29.09 203 THR A N 1
ATOM 1535 C CA . THR A 1 203 ? 21.366 35.510 -21.015 1.00 29.09 203 THR A CA 1
ATOM 1536 C C . THR A 1 203 ? 22.577 36.098 -20.303 1.00 29.09 203 THR A C 1
ATOM 1538 O O . THR A 1 203 ? 22.530 36.500 -19.144 1.00 29.09 203 THR A O 1
ATOM 1541 N N . THR A 1 204 ? 23.691 36.118 -21.027 1.00 30.47 204 THR A N 1
ATOM 1542 C CA . THR A 1 204 ? 24.933 36.837 -20.736 1.00 30.47 204 THR A CA 1
ATOM 1543 C C . THR A 1 204 ? 24.714 38.343 -20.615 1.00 30.47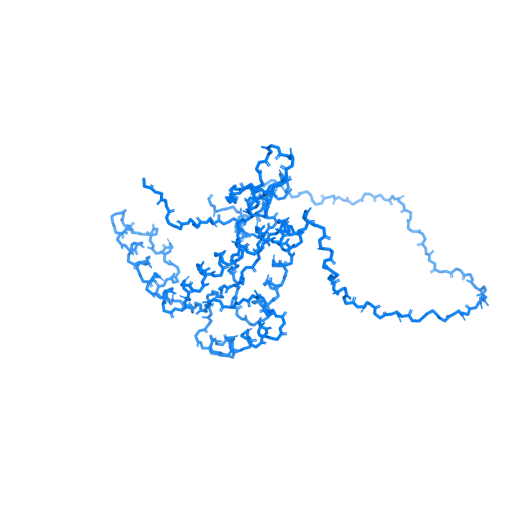 204 THR A C 1
ATOM 1545 O O . THR A 1 204 ? 24.257 38.957 -21.575 1.00 30.47 204 THR A O 1
ATOM 1548 N N . LEU A 1 205 ? 25.179 38.952 -19.519 1.00 29.41 205 LEU A N 1
ATOM 1549 C CA . LEU A 1 205 ? 25.666 40.336 -19.494 1.00 29.41 205 LEU A CA 1
ATOM 1550 C C . LEU A 1 205 ? 26.918 40.422 -18.609 1.00 29.41 205 LEU A C 1
ATOM 1552 O O . LEU A 1 205 ? 26.957 39.903 -17.496 1.00 29.41 205 LEU A O 1
ATOM 1556 N N . ALA A 1 206 ? 27.956 41.042 -19.165 1.00 30.00 206 ALA A N 1
ATOM 1557 C CA . ALA A 1 206 ? 29.283 41.188 -18.590 1.00 30.00 206 ALA A CA 1
ATOM 1558 C C . ALA A 1 206 ? 29.403 42.419 -17.669 1.00 30.00 206 ALA A C 1
ATOM 1560 O O . ALA A 1 206 ? 28.776 43.442 -17.918 1.00 30.00 206 ALA A O 1
ATOM 1561 N N . ASN A 1 207 ? 30.292 42.281 -16.677 1.00 31.08 207 ASN A N 1
ATOM 1562 C CA . ASN A 1 207 ? 31.113 43.276 -15.967 1.00 31.08 207 ASN A CA 1
ATOM 1563 C C . ASN A 1 207 ? 30.498 44.612 -15.505 1.00 31.08 207 ASN A C 1
ATOM 1565 O O . ASN A 1 207 ? 30.259 45.507 -16.308 1.00 31.08 207 ASN A O 1
ATOM 1569 N N . ASN A 1 208 ? 30.510 44.835 -14.181 1.00 28.58 208 ASN A N 1
ATOM 1570 C CA . ASN A 1 208 ? 31.397 45.839 -13.572 1.00 28.58 208 ASN A CA 1
ATOM 1571 C C . ASN A 1 208 ? 31.489 45.713 -12.037 1.00 28.58 208 ASN A C 1
ATOM 1573 O O . ASN A 1 208 ? 30.535 45.328 -11.368 1.00 28.58 208 ASN A O 1
ATOM 1577 N N . ASN A 1 209 ? 32.685 46.039 -11.533 1.00 32.09 209 ASN A N 1
ATOM 1578 C CA . ASN A 1 209 ? 33.104 46.218 -10.137 1.00 32.09 209 ASN A CA 1
ATOM 1579 C C . ASN A 1 209 ? 32.043 46.841 -9.215 1.00 32.09 209 ASN A C 1
ATOM 1581 O O . ASN A 1 209 ? 31.574 47.931 -9.524 1.00 32.09 209 ASN A O 1
ATOM 1585 N N . ASP A 1 210 ? 31.859 46.284 -8.011 1.00 30.70 210 ASP A N 1
ATOM 1586 C CA . ASP A 1 210 ? 32.007 47.085 -6.788 1.00 30.70 210 ASP A CA 1
ATOM 1587 C C . ASP A 1 210 ? 32.256 46.221 -5.538 1.00 30.70 210 ASP A C 1
ATOM 1589 O O . ASP A 1 210 ? 31.883 45.050 -5.447 1.00 30.70 210 ASP A O 1
ATOM 1593 N N . GLN A 1 211 ? 32.965 46.819 -4.594 1.00 31.61 211 GLN A N 1
ATOM 1594 C CA . GLN A 1 211 ? 33.574 46.239 -3.415 1.00 31.61 211 GLN A CA 1
ATOM 1595 C C . GLN A 1 211 ? 32.577 45.970 -2.279 1.00 31.61 211 GLN A C 1
ATOM 1597 O O . GLN A 1 211 ? 31.667 46.744 -2.009 1.00 31.61 211 GLN A O 1
ATOM 1602 N N . SER A 1 212 ? 32.907 44.945 -1.486 1.00 37.91 212 SER A N 1
ATOM 1603 C CA . SER A 1 212 ? 32.621 44.821 -0.047 1.00 37.91 212 SER A CA 1
ATOM 1604 C C . SER A 1 212 ? 31.151 44.803 0.406 1.00 37.91 212 SER A C 1
ATOM 1606 O O . SER A 1 212 ? 30.512 45.842 0.510 1.00 37.91 212 SER A O 1
ATOM 1608 N N . LYS A 1 213 ? 30.663 43.620 0.821 1.00 33.72 213 LYS A N 1
ATOM 1609 C CA . LYS A 1 213 ? 29.725 43.434 1.957 1.00 33.72 213 LYS A CA 1
ATOM 1610 C C . LYS A 1 213 ? 29.394 41.954 2.204 1.00 33.72 213 LYS A C 1
ATOM 1612 O O . LYS A 1 213 ? 28.252 41.539 2.105 1.00 33.72 213 LYS A O 1
ATOM 1617 N N . HIS A 1 214 ? 30.385 41.158 2.605 1.00 31.86 214 HIS A N 1
ATOM 1618 C CA . HIS A 1 214 ? 30.119 39.944 3.387 1.00 31.86 214 HIS A CA 1
ATOM 1619 C C . HIS A 1 214 ? 31.217 39.773 4.445 1.00 31.86 214 HIS A C 1
ATOM 1621 O O . HIS A 1 214 ? 32.384 39.602 4.082 1.00 31.86 214 HIS A O 1
ATOM 1627 N N . PRO A 1 215 ? 30.896 39.838 5.748 1.00 32.66 215 PRO A N 1
ATOM 1628 C CA . PRO A 1 215 ? 31.857 39.496 6.782 1.00 32.66 215 PRO A CA 1
ATOM 1629 C C . PRO A 1 215 ? 32.095 37.981 6.782 1.00 32.66 215 PRO A C 1
ATOM 1631 O O . PRO A 1 215 ? 31.169 37.183 6.926 1.00 32.66 215 PRO A O 1
ATOM 1634 N N . ARG A 1 216 ? 33.366 37.590 6.630 1.00 30.64 216 ARG A N 1
ATOM 1635 C CA . ARG A 1 216 ? 33.857 36.243 6.943 1.00 30.64 216 ARG A CA 1
ATOM 1636 C C . ARG A 1 216 ? 33.648 35.991 8.436 1.00 30.64 216 ARG A C 1
ATOM 1638 O O . ARG A 1 216 ? 34.271 36.665 9.253 1.00 30.64 216 ARG A O 1
ATOM 1645 N N . ILE A 1 217 ? 32.823 35.010 8.792 1.00 32.69 217 ILE A N 1
ATOM 1646 C CA . ILE A 1 217 ? 32.770 34.513 10.169 1.00 32.69 217 ILE A CA 1
ATOM 1647 C C . ILE A 1 217 ? 33.928 33.533 10.352 1.00 32.69 217 ILE A C 1
ATOM 1649 O O . ILE A 1 217 ? 33.987 32.471 9.733 1.00 32.69 217 ILE A O 1
ATOM 1653 N N . ALA A 1 218 ? 34.883 33.961 11.171 1.00 30.28 218 ALA A N 1
ATOM 1654 C CA . ALA A 1 218 ? 36.015 33.183 11.636 1.00 30.28 218 ALA A CA 1
ATOM 1655 C C . ALA A 1 218 ? 35.580 32.130 12.669 1.00 30.28 218 ALA A C 1
ATOM 1657 O O . ALA A 1 218 ? 34.680 32.361 13.475 1.00 30.28 218 ALA A O 1
ATOM 1658 N N . LEU A 1 219 ? 36.270 30.987 12.671 1.00 38.34 219 LEU A N 1
ATOM 1659 C CA . LEU A 1 219 ? 36.213 29.999 13.748 1.00 38.34 219 LEU A CA 1
ATOM 1660 C C . LEU A 1 219 ? 36.852 30.551 15.035 1.00 38.34 219 LEU A C 1
ATOM 1662 O O . LEU A 1 219 ? 38.009 30.974 14.995 1.00 38.34 219 LEU A O 1
ATOM 1666 N N . LYS A 1 220 ? 36.101 30.447 16.145 1.00 31.48 220 LYS A N 1
ATOM 1667 C CA . LYS A 1 220 ? 36.440 30.374 17.597 1.00 31.48 220 LYS A CA 1
ATOM 1668 C C . LYS A 1 220 ? 35.254 31.017 18.349 1.00 31.48 220 L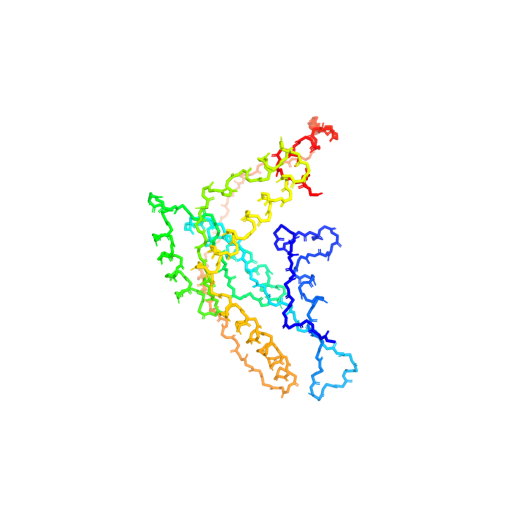YS A C 1
ATOM 1670 O O . LYS A 1 220 ? 34.817 32.075 17.936 1.00 31.48 220 LYS A O 1
ATOM 1675 N N . SER A 1 221 ? 34.650 30.505 19.418 1.00 34.44 221 SER A N 1
ATOM 1676 C CA . SER A 1 221 ? 34.943 29.440 20.380 1.00 34.44 221 SER A CA 1
ATOM 1677 C C . SER A 1 221 ? 33.689 29.196 21.249 1.00 34.44 221 SER A C 1
ATOM 1679 O O . SER A 1 221 ? 32.948 30.140 21.494 1.00 34.44 221 SER A O 1
ATOM 1681 N N . ALA A 1 222 ? 33.538 27.973 21.771 1.00 42.78 222 ALA A N 1
ATOM 1682 C CA . ALA A 1 222 ? 32.860 27.613 23.028 1.00 42.78 222 ALA A CA 1
ATOM 1683 C C . ALA A 1 222 ? 31.425 28.138 23.282 1.00 42.78 222 ALA A C 1
ATOM 1685 O O . ALA A 1 222 ? 31.225 29.144 23.957 1.00 42.78 222 ALA A O 1
ATOM 1686 N N . ALA A 1 223 ? 30.428 27.352 22.867 1.00 38.25 223 ALA A N 1
ATOM 1687 C CA . ALA A 1 223 ? 29.125 27.297 23.533 1.00 38.25 223 ALA A CA 1
ATOM 1688 C C . ALA A 1 223 ? 29.041 25.966 24.310 1.00 38.25 223 ALA A C 1
ATOM 1690 O O . ALA A 1 223 ? 29.510 24.950 23.787 1.00 38.25 223 ALA A O 1
ATOM 1691 N N . PRO A 1 224 ? 28.496 25.933 25.540 1.00 39.81 224 PRO A N 1
ATOM 1692 C CA . PRO A 1 224 ? 28.344 24.688 26.278 1.00 39.81 224 PRO A CA 1
ATOM 1693 C C . PRO A 1 224 ? 27.325 23.815 25.543 1.00 39.81 224 PRO A C 1
ATOM 1695 O O . PRO A 1 224 ? 26.180 24.214 25.334 1.00 39.81 224 PRO A O 1
ATOM 1698 N N . GLY A 1 225 ? 27.774 22.645 25.091 1.00 37.72 225 GLY A N 1
ATOM 1699 C CA . GLY A 1 225 ? 26.912 21.673 24.437 1.00 37.72 225 GLY A CA 1
ATOM 1700 C C . GLY A 1 225 ? 25.787 21.255 25.378 1.00 37.72 225 GLY A C 1
ATOM 1701 O O . GLY A 1 225 ? 26.040 20.854 26.513 1.00 37.72 225 GLY A O 1
ATOM 1702 N N . PHE A 1 226 ? 24.547 21.335 24.901 1.00 48.66 226 PHE A N 1
ATOM 1703 C CA . PHE A 1 226 ? 23.425 20.629 25.509 1.00 48.66 226 PHE A CA 1
ATOM 1704 C C . PHE A 1 226 ? 23.669 19.126 25.332 1.00 48.66 226 PHE A C 1
ATOM 1706 O O . PHE A 1 226 ? 23.307 18.535 24.317 1.00 48.66 226 PHE A O 1
ATOM 1713 N N . ALA A 1 227 ? 24.351 18.514 26.297 1.00 51.97 227 ALA A N 1
ATOM 1714 C CA . ALA A 1 227 ? 24.433 17.068 26.408 1.00 51.97 227 ALA A CA 1
ATOM 1715 C C . ALA A 1 227 ? 23.179 16.595 27.150 1.00 51.97 227 ALA A C 1
ATOM 1717 O O . ALA A 1 227 ? 23.073 16.765 28.363 1.00 51.97 227 ALA A O 1
ATOM 1718 N N . LEU A 1 228 ? 22.209 16.052 26.412 1.00 69.50 228 LEU A N 1
ATOM 1719 C CA . LEU A 1 228 ? 21.098 15.329 27.025 1.00 69.50 228 LEU A CA 1
ATOM 1720 C C . LEU A 1 228 ? 21.651 14.053 27.663 1.00 69.50 228 LEU A C 1
ATOM 1722 O O . LEU A 1 228 ? 22.464 13.353 27.051 1.00 69.50 228 LEU A O 1
ATOM 1726 N N . SER A 1 229 ? 21.228 13.756 28.889 1.00 78.62 229 SER A N 1
ATOM 1727 C CA . SER A 1 229 ? 21.592 12.497 29.532 1.00 78.62 229 SER A CA 1
ATOM 1728 C C . SER A 1 229 ? 20.951 11.325 28.788 1.00 78.62 229 SER A C 1
ATOM 1730 O O . SER A 1 229 ? 19.956 11.477 28.070 1.00 78.62 229 SER A O 1
ATOM 1732 N N . ARG A 1 230 ? 21.516 10.130 28.957 1.00 68.00 230 ARG A N 1
ATOM 1733 C CA . ARG A 1 230 ? 20.980 8.910 28.347 1.00 68.00 230 ARG A CA 1
ATOM 1734 C C . ARG A 1 230 ? 19.513 8.687 28.730 1.00 68.00 230 ARG A C 1
ATOM 1736 O O . ARG A 1 230 ? 18.710 8.326 27.879 1.00 68.00 230 ARG A O 1
ATOM 1743 N N . GLU A 1 231 ? 19.154 9.007 29.967 1.00 75.50 231 GLU A N 1
ATOM 1744 C CA . GLU A 1 231 ? 17.789 8.911 30.482 1.00 75.50 231 GLU A CA 1
ATOM 1745 C C . GLU A 1 231 ? 16.843 9.895 29.776 1.00 75.50 231 GLU A C 1
ATOM 1747 O O . GLU A 1 231 ? 15.701 9.554 29.480 1.00 75.50 231 GLU A O 1
ATOM 1752 N N . GLN A 1 232 ? 17.312 11.103 29.445 1.00 75.25 232 GLN A N 1
ATOM 1753 C CA . GLN A 1 232 ? 16.522 12.080 28.686 1.00 75.25 232 GLN A CA 1
ATOM 1754 C C . GLN A 1 232 ? 16.305 11.630 27.237 1.00 75.25 232 GLN A C 1
ATOM 1756 O O . GLN A 1 232 ? 15.218 11.809 26.691 1.00 75.25 232 GLN A O 1
ATOM 1761 N N . ILE A 1 233 ? 17.312 10.998 26.630 1.00 69.38 233 ILE A N 1
ATOM 1762 C CA . ILE A 1 233 ? 17.211 10.419 25.285 1.00 69.38 233 ILE A CA 1
ATOM 1763 C C . ILE A 1 233 ? 16.205 9.260 25.278 1.00 69.38 233 ILE A C 1
ATOM 1765 O O . ILE A 1 233 ? 15.342 9.200 24.404 1.00 69.38 233 ILE A O 1
ATOM 1769 N N . GLU A 1 234 ? 16.271 8.373 26.270 1.00 71.44 234 GLU A N 1
ATOM 1770 C CA . GLU A 1 234 ? 15.366 7.226 26.402 1.00 71.44 234 GLU A CA 1
ATOM 1771 C C . GLU A 1 234 ? 13.920 7.667 26.701 1.00 71.44 234 GLU A C 1
ATOM 1773 O O . GLU A 1 234 ? 12.976 7.135 26.109 1.00 71.44 234 GLU A O 1
ATOM 1778 N N . ALA A 1 235 ? 13.725 8.702 27.524 1.00 70.44 235 ALA A N 1
ATOM 1779 C CA . ALA A 1 235 ? 12.409 9.285 27.788 1.00 70.44 235 ALA A CA 1
ATOM 1780 C C . ALA A 1 235 ? 11.799 9.950 26.540 1.00 70.44 235 ALA A C 1
ATOM 1782 O O . ALA A 1 235 ? 10.616 9.756 26.253 1.00 70.44 235 ALA A O 1
ATOM 1783 N N . MET A 1 236 ? 12.596 10.684 25.754 1.00 67.62 236 MET A N 1
ATOM 1784 C CA . MET A 1 236 ? 12.132 11.302 24.505 1.00 67.62 236 MET A CA 1
ATOM 1785 C C . MET A 1 236 ? 11.848 10.265 23.410 1.00 67.62 236 MET A C 1
ATOM 1787 O O . MET A 1 236 ? 10.871 10.407 22.670 1.00 67.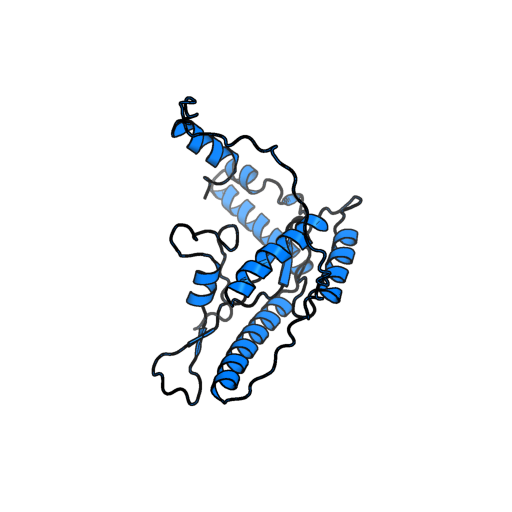62 236 MET A O 1
ATOM 1791 N N . ALA A 1 237 ? 12.651 9.201 23.325 1.00 61.81 237 ALA A N 1
ATOM 1792 C CA . ALA A 1 237 ? 12.418 8.081 22.413 1.00 61.81 237 ALA A CA 1
ATOM 1793 C C . ALA A 1 237 ? 11.142 7.299 22.772 1.00 61.81 237 ALA A C 1
ATOM 1795 O O . ALA A 1 237 ? 10.379 6.924 21.879 1.00 61.81 237 ALA A O 1
ATOM 1796 N N . SER A 1 238 ? 10.870 7.121 24.068 1.00 68.25 238 SER A N 1
ATOM 1797 C CA . SER A 1 238 ? 9.651 6.473 24.568 1.00 68.25 238 SER A CA 1
ATOM 1798 C C . SER A 1 238 ? 8.406 7.329 24.312 1.00 68.25 238 SER A C 1
ATOM 1800 O O . SER A 1 238 ? 7.406 6.829 23.804 1.00 68.25 238 SER A O 1
ATOM 1802 N N . ALA A 1 239 ? 8.482 8.641 24.562 1.00 64.75 239 ALA A N 1
ATOM 1803 C CA . ALA A 1 239 ? 7.390 9.582 24.288 1.00 64.75 239 ALA A CA 1
ATOM 1804 C C . ALA A 1 239 ? 7.081 9.737 22.785 1.00 64.75 239 ALA A C 1
ATOM 1806 O O . ALA A 1 239 ? 5.950 10.042 22.416 1.00 64.75 239 ALA A O 1
ATOM 1807 N N . SER A 1 240 ? 8.068 9.493 21.917 1.00 64.69 240 SER A N 1
ATOM 1808 C CA . SER A 1 240 ? 7.918 9.539 20.453 1.00 64.69 240 SER A CA 1
ATOM 1809 C C . SER A 1 240 ? 7.515 8.190 19.836 1.00 64.69 240 SER A C 1
ATOM 1811 O O . SER A 1 240 ? 7.525 8.050 18.614 1.00 64.69 240 SER A O 1
ATOM 1813 N N . GLY A 1 241 ? 7.184 7.184 20.659 1.00 47.44 241 GLY A N 1
ATOM 1814 C CA . GLY A 1 241 ? 6.732 5.867 20.197 1.00 47.44 241 GLY A CA 1
ATOM 1815 C C . GLY A 1 241 ? 7.810 5.019 19.512 1.00 47.44 241 GLY A C 1
ATOM 1816 O O . GLY A 1 241 ? 7.475 4.082 18.793 1.00 47.44 241 GLY A O 1
ATOM 1817 N N . ALA A 1 242 ? 9.096 5.335 19.706 1.00 50.88 242 ALA A N 1
ATOM 1818 C CA . ALA A 1 242 ? 10.218 4.609 19.101 1.00 50.88 242 ALA A CA 1
ATOM 1819 C C . ALA A 1 242 ? 10.765 3.470 19.985 1.00 50.88 242 ALA A C 1
ATOM 1821 O O . ALA A 1 242 ? 11.551 2.654 19.509 1.00 50.88 242 ALA A O 1
ATOM 1822 N N . ALA A 1 243 ? 10.348 3.390 21.250 1.00 46.34 243 ALA A N 1
ATOM 1823 C CA . ALA A 1 243 ? 10.711 2.319 22.175 1.00 46.34 243 ALA A CA 1
ATOM 1824 C C . ALA A 1 243 ? 9.431 1.681 22.733 1.00 46.34 243 ALA A C 1
ATOM 1826 O O . ALA A 1 243 ? 8.894 2.106 23.750 1.00 46.34 243 ALA A O 1
ATOM 1827 N N . GLY A 1 244 ? 8.896 0.706 22.005 1.00 34.69 244 GLY A N 1
ATOM 1828 C CA . GLY A 1 244 ? 7.652 0.030 22.361 1.00 34.69 244 GLY A CA 1
ATOM 1829 C C . GLY A 1 244 ? 7.260 -0.997 21.309 1.00 34.69 244 GLY A C 1
ATOM 1830 O O . GLY A 1 244 ? 6.254 -0.829 20.623 1.00 34.69 244 GLY A O 1
ATOM 1831 N N . GLY A 1 245 ? 8.095 -2.023 21.160 1.00 32.53 245 GLY A N 1
ATOM 1832 C CA . GLY A 1 245 ? 7.847 -3.231 20.380 1.00 32.53 245 GLY A CA 1
ATOM 1833 C C . GLY A 1 245 ? 8.542 -4.402 21.047 1.00 32.53 245 GLY A C 1
ATOM 1834 O O . GLY A 1 245 ? 9.723 -4.213 21.417 1.00 32.53 245 GLY A O 1
#